Protein AF-0000000067841456 (afdb_homodimer)

Radius of gyration: 21.04 Å; Cα contacts (8 Å, |Δi|>4): 458; chains: 2; bounding box: 45×57×52 Å

pLDDT: mean 93.02, std 6.89, range [46.03, 98.56]

Secondary structure (DSSP, 8-state):
-----HHHHHHHHHHHHHHHHHHHTT-HHHHHHHHHHHHHHHHHTTSEEE-SSTTSTT--EEE-HHHHHHHHHHHHHTTSS-TTPPP-TT-HHHHHHHS-HHHHHHTTGGGGHHHHHHTTTHHHHHSSTTSTTS-SS--THHHHHHHHHHHHHHHHHHHTT---HHHHHHHHHHH-/-----HHHHHHHHHHHHHHHHHHHTT-HHHHHHHHHHHHHHHHHTTSEEE-SSTTSTT--EEE-HHHHHHHHHHHHHTTSS-TTPPP-TT-HHHHHHHS-HHHHHHTTGGGGHHHHHHTTTHHHHHSSTTSTTS-SS--THHHHHHHHHHHHHHHHHHHTT---HHHHHHHHHHH-

Nearest PDB structures (foldseek):
  1ufb-assembly1_A  TM=6.574E-01  e=2.772E-01  Thermus thermophilus
  2hsb-assembly1_A  TM=4.633E-01  e=2.631E-01  Archaeoglobus fulgidus
  1wol-assembly1_A  TM=4.742E-01  e=5.757E-01  Sulfurisphaera tokodaii str. 7
  3c18-assembly2_C  TM=2.929E-01  e=3.768E+00  Exiguobacterium sibiricum 255-15
  1ufb-assembly1_A  TM=6.577E-01  e=2.772E-01  Thermus thermophilus

Sequence (352 aa):
MTHFPGWMLESARYYLKVAELLDAQKLPHVAMINAAIGMEILLKS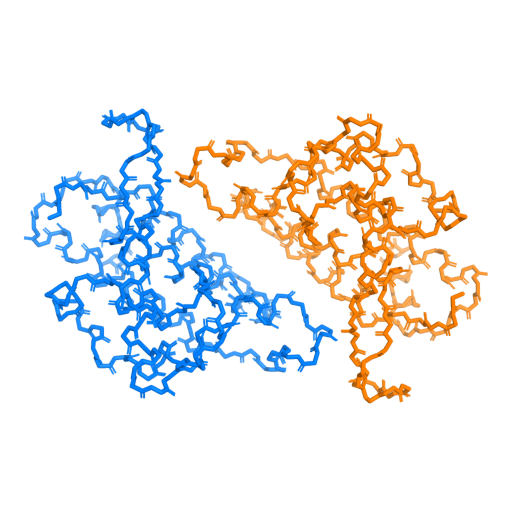FISVPDQHEGTSGETYKLDVEALKTAHQYLQSIGKIPPKQKRDAHDLLTLFHAMPAAIRESLALNSQEHSFERYRDVFTNSRYQYESASWKFADPVLMGLLRWTLANVVGYYKERGSQDPFVLCYIAEVQAMTHFPGWMLESARYYLKVAELLDAQKLPHVAMINAAIGMEILLKSFISVPDQHEGTSGETYKLDVEALKTAHQYLQSIGKIPPKQKRDAHDLLTLFHAMPAAIRESLALNSQEHSFERYRDVFTNSRYQYESASWKFADPVLMGLLRWTLANVVGYYKERGSQDPFVLCYIAEVQA

Structure (mmCIF, N/CA/C/O backbone):
data_AF-0000000067841456-model_v1
#
loop_
_entity.id
_entity.type
_entity.pdbx_description
1 polymer 'Uncharacterized protein'
#
loop_
_atom_site.group_PDB
_atom_site.id
_atom_site.type_symbol
_atom_site.label_atom_id
_atom_site.label_alt_id
_atom_site.label_comp_id
_atom_site.label_asym_id
_atom_site.label_entity_id
_atom_site.label_seq_id
_atom_site.pdbx_PDB_ins_code
_atom_site.Cartn_x
_atom_site.Cartn_y
_atom_site.Cartn_z
_atom_site.occupancy
_atom_site.B_iso_or_equiv
_atom_site.auth_seq_id
_atom_site.auth_comp_id
_atom_site.auth_asym_id
_atom_site.auth_atom_id
_atom_site.pdbx_PDB_model_num
ATOM 1 N N . MET A 1 1 ? -5.273 23.609 15.992 1 46.03 1 MET A N 1
ATOM 2 C CA . MET A 1 1 ? -4.879 22.203 15.977 1 46.03 1 MET A CA 1
ATOM 3 C C . MET A 1 1 ? -4.164 21.828 17.266 1 46.03 1 MET A C 1
ATOM 5 O O . MET A 1 1 ? -3.1 22.375 17.578 1 46.03 1 MET A O 1
ATOM 9 N N . THR A 1 2 ? -4.871 21.391 18.141 1 57.28 2 THR A N 1
ATOM 10 C CA . THR A 1 2 ? -4.379 21.25 19.5 1 57.28 2 THR A CA 1
ATOM 11 C C . THR A 1 2 ? -3.445 20.047 19.625 1 57.28 2 THR A C 1
ATOM 13 O O . THR A 1 2 ? -2.699 19.922 20.594 1 57.28 2 THR A O 1
ATOM 16 N N . HIS A 1 3 ? -3.408 19.234 18.562 1 73.06 3 HIS A N 1
ATOM 17 C CA . HIS A 1 3 ? -2.584 18.062 18.812 1 73.06 3 HIS A CA 1
ATOM 18 C C . HIS A 1 3 ? -1.481 17.922 17.766 1 73.06 3 HIS A C 1
ATOM 20 O O . HIS A 1 3 ? -1.702 18.219 16.594 1 73.06 3 HIS A O 1
ATOM 26 N N . PHE A 1 4 ? -0.27 17.781 18.234 1 80.88 4 PHE A N 1
ATOM 27 C CA . PHE A 1 4 ? 0.865 17.531 17.344 1 80.88 4 PHE A CA 1
ATOM 28 C C . PHE A 1 4 ? 0.948 16.047 16.984 1 80.88 4 PHE A C 1
ATOM 30 O O . PHE A 1 4 ? 1.131 15.203 17.859 1 80.88 4 PHE A O 1
ATOM 37 N N . PRO A 1 5 ? 0.783 15.812 15.656 1 86.94 5 PRO A N 1
ATOM 38 C CA . PRO A 1 5 ? 0.801 14.406 15.25 1 86.94 5 PRO A CA 1
ATOM 39 C C . PRO A 1 5 ? 2.211 13.891 14.969 1 86.94 5 PRO A C 1
ATOM 41 O O . PRO A 1 5 ? 2.496 13.438 13.852 1 86.94 5 PRO A O 1
ATOM 44 N N . GLY A 1 6 ? 3.076 13.914 15.945 1 87.38 6 GLY A N 1
ATOM 45 C CA . GLY A 1 6 ? 4.488 13.602 15.812 1 87.38 6 GLY A CA 1
ATOM 46 C C . GLY A 1 6 ? 4.738 12.25 15.164 1 87.38 6 GLY A C 1
ATOM 47 O O . GLY A 1 6 ? 5.543 12.148 14.234 1 87.38 6 GLY A O 1
ATOM 48 N N . TRP A 1 7 ? 3.947 11.234 15.586 1 89.94 7 TRP A N 1
ATOM 49 C CA . TRP A 1 7 ? 4.148 9.875 15.078 1 89.94 7 TRP A CA 1
ATOM 50 C C . TRP A 1 7 ? 3.799 9.789 13.602 1 89.94 7 TRP A C 1
ATOM 52 O O . TRP A 1 7 ? 4.438 9.047 12.844 1 89.94 7 TRP A O 1
ATOM 62 N N . MET A 1 8 ? 2.838 10.5 13.156 1 94.5 8 MET A N 1
ATOM 63 C CA . MET A 1 8 ? 2.447 10.508 11.75 1 94.5 8 MET A CA 1
ATOM 64 C C . MET A 1 8 ? 3.508 11.195 10.898 1 94.5 8 MET A C 1
ATOM 66 O O . MET A 1 8 ? 3.844 10.711 9.812 1 94.5 8 MET A O 1
ATOM 70 N N . LEU A 1 9 ? 4.109 12.289 11.391 1 94.88 9 LEU A N 1
ATOM 71 C CA . LEU A 1 9 ? 5.168 12.977 10.664 1 94.88 9 LEU A CA 1
ATOM 72 C C . LEU A 1 9 ? 6.402 12.086 10.531 1 94.88 9 LEU A C 1
ATOM 74 O O . LEU A 1 9 ? 7.02 12.023 9.469 1 94.88 9 LEU A O 1
ATOM 78 N N . GLU A 1 10 ? 6.723 11.398 11.562 1 93.19 10 GLU A N 1
ATOM 79 C CA . GLU A 1 10 ? 7.844 10.461 11.539 1 93.19 10 GLU A CA 1
ATOM 80 C C . GLU A 1 10 ? 7.609 9.352 10.523 1 93.19 10 GLU A C 1
ATOM 82 O O . GLU A 1 10 ? 8.531 8.945 9.812 1 93.19 10 GLU A O 1
ATOM 87 N N . SER A 1 11 ? 6.375 8.859 10.523 1 93.69 11 SER A N 1
ATOM 88 C CA . SER A 1 11 ? 6.023 7.812 9.57 1 93.69 11 SER A CA 1
ATOM 89 C C . SER A 1 11 ? 6.168 8.297 8.133 1 93.69 11 SER A C 1
ATOM 91 O O . SER A 1 11 ? 6.676 7.57 7.277 1 93.69 11 SER A O 1
ATOM 93 N N . ALA A 1 12 ? 5.711 9.5 7.883 1 96.81 12 ALA A N 1
ATOM 94 C CA . ALA A 1 12 ? 5.859 10.078 6.551 1 96.81 12 ALA A CA 1
ATOM 95 C C . ALA A 1 12 ? 7.332 10.203 6.168 1 96.81 12 ALA A C 1
ATOM 97 O O . ALA A 1 12 ? 7.711 9.906 5.035 1 96.81 12 ALA A O 1
ATOM 98 N N . ARG A 1 13 ? 8.148 10.625 7.098 1 95.75 13 ARG A N 1
ATOM 99 C CA . ARG A 1 13 ? 9.578 10.75 6.871 1 95.75 13 ARG A CA 1
ATOM 100 C C . ARG A 1 13 ? 10.211 9.398 6.57 1 95.75 13 ARG A C 1
ATOM 102 O O . ARG A 1 13 ? 11.117 9.297 5.742 1 95.75 13 ARG A O 1
ATOM 109 N N . TYR A 1 14 ? 9.711 8.438 7.27 1 93.69 14 TYR A N 1
ATOM 110 C CA . TYR A 1 14 ? 10.203 7.078 7.047 1 93.69 14 TYR A CA 1
ATOM 111 C C . TYR A 1 14 ? 9.93 6.633 5.613 1 93.69 14 TYR A C 1
ATOM 113 O O . TYR A 1 14 ? 10.812 6.074 4.957 1 93.69 14 TYR A O 1
ATOM 121 N N . TYR A 1 15 ? 8.805 6.887 5.137 1 97.06 15 TYR A N 1
ATOM 122 C CA . TYR A 1 15 ? 8.445 6.512 3.771 1 97.06 15 TYR A CA 1
ATOM 123 C C . TYR A 1 15 ? 9.242 7.328 2.758 1 97.06 15 TYR A C 1
ATOM 125 O O . TYR A 1 15 ? 9.586 6.832 1.682 1 97.06 15 TYR A O 1
ATOM 133 N N . LEU A 1 16 ? 9.508 8.578 3.078 1 97.25 16 LEU A N 1
ATOM 134 C CA . LEU A 1 16 ? 10.375 9.367 2.209 1 97.25 16 LEU A CA 1
ATOM 135 C C . LEU A 1 16 ? 11.766 8.758 2.123 1 97.25 16 LEU A C 1
ATOM 137 O O . LEU A 1 16 ? 12.328 8.625 1.031 1 97.25 16 LEU A O 1
ATOM 141 N N . LYS A 1 17 ? 12.297 8.375 3.24 1 95.81 17 LYS A N 1
ATOM 142 C CA . LYS A 1 17 ? 13.609 7.73 3.275 1 95.81 17 LYS A CA 1
ATOM 143 C C . LYS A 1 17 ? 13.625 6.461 2.426 1 95.81 17 LYS A C 1
ATOM 145 O O . LYS A 1 17 ? 14.578 6.219 1.681 1 95.81 17 LYS A O 1
ATOM 150 N N . VAL A 1 18 ? 12.602 5.688 2.564 1 97.06 18 VAL A N 1
ATOM 151 C CA . VAL A 1 18 ? 12.461 4.457 1.797 1 97.06 18 VAL A CA 1
ATOM 152 C C . VAL A 1 18 ? 12.422 4.777 0.304 1 97.06 18 VAL A C 1
ATOM 154 O O . VAL A 1 18 ? 13.133 4.152 -0.489 1 97.06 18 VAL A O 1
ATOM 157 N N . ALA A 1 19 ? 11.609 5.688 -0.054 1 97.25 19 ALA A N 1
ATOM 158 C CA . ALA A 1 19 ? 11.484 6.078 -1.456 1 97.25 19 ALA A CA 1
ATOM 159 C C . ALA A 1 19 ? 12.828 6.516 -2.027 1 97.25 19 ALA A C 1
ATOM 161 O O . ALA A 1 19 ? 13.195 6.121 -3.137 1 97.25 19 ALA A O 1
ATOM 162 N N . GLU A 1 20 ? 13.523 7.305 -1.294 1 96.81 20 GLU A N 1
ATOM 163 C CA . GLU A 1 20 ? 14.828 7.797 -1.737 1 96.81 20 GLU A CA 1
ATOM 164 C C . GLU A 1 20 ? 15.828 6.66 -1.889 1 96.81 20 GLU A C 1
ATOM 166 O O . GLU A 1 20 ? 16.594 6.625 -2.854 1 96.81 20 GLU A O 1
ATOM 171 N N . LEU A 1 21 ? 15.828 5.793 -0.934 1 96.81 21 LEU A N 1
ATOM 172 C CA . LEU A 1 21 ? 16.703 4.629 -0.995 1 96.81 21 LEU A CA 1
ATOM 173 C C . LEU A 1 21 ? 16.406 3.787 -2.23 1 96.81 21 LEU A C 1
ATOM 175 O O . LEU A 1 21 ? 17.328 3.387 -2.951 1 96.81 21 LEU A O 1
ATOM 179 N N . LEU A 1 22 ? 15.18 3.518 -2.479 1 96.69 22 LEU A N 1
ATOM 180 C CA . LEU A 1 22 ? 14.766 2.691 -3.607 1 96.69 22 LEU A CA 1
ATOM 181 C C . LEU A 1 22 ? 15.094 3.377 -4.93 1 96.69 22 LEU A C 1
ATOM 183 O O . LEU A 1 22 ? 15.508 2.721 -5.891 1 96.69 22 LEU A O 1
ATOM 187 N N . ASP A 1 23 ? 14.875 4.672 -4.953 1 95.75 23 ASP A N 1
ATOM 188 C CA . ASP A 1 23 ? 15.242 5.422 -6.148 1 95.75 23 ASP A CA 1
ATOM 189 C C . ASP A 1 23 ? 16.734 5.309 -6.43 1 95.75 23 ASP A C 1
ATOM 191 O O . ASP A 1 23 ? 17.141 5.117 -7.578 1 95.75 23 ASP A O 1
ATOM 195 N N . ALA A 1 24 ? 17.516 5.445 -5.422 1 95.12 24 ALA A N 1
ATOM 196 C CA . ALA A 1 24 ? 18.969 5.336 -5.543 1 95.12 24 ALA A CA 1
ATOM 197 C C . ALA A 1 24 ? 19.375 3.941 -6.016 1 95.12 24 ALA A C 1
ATOM 199 O O . ALA A 1 24 ? 20.422 3.779 -6.664 1 95.12 24 ALA A O 1
ATOM 200 N N . GLN A 1 25 ? 18.609 2.922 -5.73 1 94.69 25 GLN A N 1
ATOM 201 C CA . GLN A 1 25 ? 18.891 1.541 -6.109 1 94.69 25 GLN A CA 1
ATOM 202 C C . GLN A 1 25 ? 18.234 1.192 -7.441 1 94.69 25 GLN A C 1
ATOM 204 O O . GLN A 1 25 ? 18.109 0.016 -7.789 1 94.69 25 GLN A O 1
ATOM 209 N N . LYS A 1 26 ? 17.703 2.191 -8.133 1 93.38 26 LYS A N 1
ATOM 210 C CA . LYS A 1 26 ? 17.125 2.062 -9.469 1 93.38 26 LYS A CA 1
ATOM 211 C C . LYS A 1 26 ? 15.859 1.204 -9.445 1 93.38 26 LYS A C 1
ATOM 213 O O . LYS A 1 26 ? 15.664 0.352 -10.312 1 93.38 26 LYS A O 1
ATOM 218 N N . LEU A 1 27 ? 15.062 1.373 -8.406 1 93.75 27 LEU A N 1
ATOM 219 C CA . LEU A 1 27 ? 13.727 0.801 -8.273 1 93.75 27 LEU A CA 1
ATOM 220 C C . LEU A 1 27 ? 12.672 1.897 -8.188 1 93.75 27 LEU A C 1
ATOM 222 O O . LEU A 1 27 ? 11.938 1.991 -7.199 1 93.75 27 LEU A O 1
ATOM 226 N N . PRO A 1 28 ? 12.516 2.654 -9.273 1 93.25 28 PRO A N 1
ATOM 227 C CA . PRO A 1 28 ? 11.742 3.9 -9.219 1 93.25 28 PRO A CA 1
ATOM 228 C C . PRO A 1 28 ? 10.242 3.664 -9.062 1 93.25 28 PRO A C 1
ATOM 230 O O . PRO A 1 28 ? 9.547 4.488 -8.469 1 93.25 28 PRO A O 1
ATOM 233 N N . HIS A 1 29 ? 9.766 2.596 -9.578 1 93.31 29 HIS A N 1
ATOM 234 C CA . HIS A 1 29 ? 8.328 2.359 -9.508 1 93.31 29 HIS A CA 1
ATOM 235 C C . HIS A 1 29 ? 7.871 2.176 -8.062 1 93.31 29 HIS A C 1
ATOM 237 O O . HIS A 1 29 ? 6.898 2.797 -7.633 1 93.31 29 HIS A O 1
ATOM 243 N N . VAL A 1 30 ? 8.562 1.336 -7.34 1 94.44 30 VAL A N 1
ATOM 244 C CA . VAL A 1 30 ? 8.195 1.093 -5.949 1 94.44 30 VAL A CA 1
ATOM 245 C C . VAL A 1 30 ? 8.555 2.312 -5.102 1 94.44 30 VAL A C 1
ATOM 247 O O . VAL A 1 30 ? 7.867 2.615 -4.121 1 94.44 3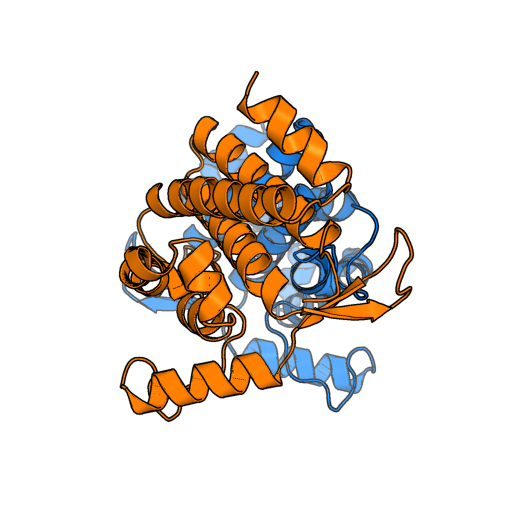0 VAL A O 1
ATOM 250 N N . ALA A 1 31 ? 9.625 3.061 -5.512 1 95.56 31 ALA A N 1
ATOM 251 C CA . ALA A 1 31 ? 9.945 4.32 -4.848 1 95.56 31 ALA A CA 1
ATOM 252 C C . ALA A 1 31 ? 8.766 5.281 -4.883 1 95.56 31 ALA A C 1
ATOM 254 O O . ALA A 1 31 ? 8.414 5.887 -3.863 1 95.56 31 ALA A O 1
ATOM 255 N N . MET A 1 32 ? 8.156 5.34 -6.047 1 96.06 32 MET A N 1
ATOM 256 C CA . MET A 1 32 ? 7.023 6.242 -6.234 1 96.06 32 MET A CA 1
ATOM 257 C C . MET A 1 32 ? 5.84 5.812 -5.371 1 96.06 32 MET A C 1
ATOM 259 O O . MET A 1 32 ? 5.141 6.656 -4.805 1 96.06 32 MET A O 1
ATOM 263 N N . ILE A 1 33 ? 5.609 4.539 -5.242 1 95.88 33 ILE A N 1
ATOM 264 C CA . ILE A 1 33 ? 4.52 4.008 -4.43 1 95.88 33 ILE A CA 1
ATOM 265 C C . ILE A 1 33 ? 4.742 4.379 -2.965 1 95.88 33 ILE A C 1
ATOM 267 O O . ILE A 1 33 ? 3.82 4.84 -2.287 1 95.88 33 ILE A O 1
ATOM 271 N N . ASN A 1 34 ? 5.918 4.184 -2.494 1 96.69 34 ASN A N 1
ATOM 272 C CA . ASN A 1 34 ? 6.23 4.531 -1.113 1 96.69 34 ASN A CA 1
ATOM 273 C C . ASN A 1 34 ? 6.137 6.035 -0.879 1 96.69 34 ASN A C 1
ATOM 275 O O . ASN A 1 34 ? 5.688 6.477 0.18 1 96.69 34 ASN A O 1
ATOM 279 N N . ALA A 1 35 ? 6.578 6.848 -1.876 1 97.62 35 ALA A N 1
ATOM 280 C CA . ALA A 1 35 ? 6.41 8.297 -1.777 1 97.62 35 ALA A CA 1
ATOM 281 C C . ALA A 1 35 ? 4.934 8.672 -1.67 1 97.62 35 ALA A C 1
ATOM 283 O O . ALA A 1 35 ? 4.57 9.57 -0.906 1 97.62 35 ALA A O 1
ATOM 284 N N . ALA A 1 36 ? 4.137 7.969 -2.418 1 97.31 36 ALA A N 1
ATOM 285 C CA . ALA A 1 36 ? 2.699 8.234 -2.391 1 97.31 36 ALA A CA 1
ATOM 286 C C . ALA A 1 36 ? 2.113 7.938 -1.013 1 97.31 36 ALA A C 1
ATOM 288 O O . ALA A 1 36 ? 1.301 8.703 -0.498 1 97.31 36 ALA A O 1
ATOM 289 N N . ILE A 1 37 ? 2.533 6.84 -0.381 1 97.44 37 ILE A N 1
ATOM 290 C CA . ILE A 1 37 ? 2.072 6.5 0.961 1 97.44 37 ILE A CA 1
ATOM 291 C C . ILE A 1 37 ? 2.51 7.582 1.946 1 97.44 37 ILE A C 1
ATOM 293 O O . ILE A 1 37 ? 1.715 8.031 2.773 1 97.44 37 ILE A O 1
ATOM 297 N N . GLY A 1 38 ? 3.754 7.977 1.83 1 97.81 38 GLY A N 1
ATOM 298 C CA . GLY A 1 38 ? 4.254 9.039 2.688 1 97.81 38 GLY A CA 1
ATOM 299 C C . GLY A 1 38 ? 3.453 10.328 2.57 1 97.81 38 GLY A C 1
ATOM 300 O O . GLY A 1 38 ? 3.123 10.953 3.578 1 97.81 38 GLY A O 1
ATOM 301 N N . MET A 1 39 ? 3.146 10.703 1.334 1 98.19 39 MET A N 1
ATOM 302 C CA . MET A 1 39 ? 2.373 11.922 1.1 1 98.19 39 MET A CA 1
ATOM 303 C C . MET A 1 39 ? 0.98 11.805 1.708 1 98.19 39 MET A C 1
ATOM 305 O O . MET A 1 39 ? 0.488 12.75 2.326 1 98.19 39 MET A O 1
ATOM 309 N N . GLU A 1 40 ? 0.376 10.625 1.544 1 97.94 40 GLU A N 1
ATOM 310 C CA . GLU A 1 40 ? -0.928 10.375 2.15 1 97.94 40 GLU A CA 1
ATOM 311 C C . GLU A 1 40 ? -0.883 10.594 3.662 1 97.94 40 GLU A C 1
ATOM 313 O O . GLU A 1 40 ? -1.75 11.266 4.227 1 97.94 40 GLU A O 1
ATOM 318 N N . ILE A 1 41 ? 0.12 10 4.277 1 97.69 41 ILE A N 1
ATOM 319 C CA . ILE A 1 41 ? 0.25 10.078 5.727 1 97.69 41 ILE A CA 1
ATOM 320 C C . ILE A 1 41 ? 0.432 11.531 6.152 1 97.69 41 ILE A C 1
ATOM 322 O O . ILE A 1 41 ? -0.169 11.977 7.133 1 97.69 41 ILE A O 1
ATOM 326 N N . LEU A 1 42 ? 1.253 12.234 5.438 1 97.69 42 LEU A N 1
ATOM 327 C CA . LEU A 1 42 ? 1.53 13.633 5.746 1 97.69 42 LEU A CA 1
ATOM 328 C C . LEU A 1 42 ? 0.254 14.469 5.688 1 97.69 42 LEU A C 1
ATOM 330 O O . LEU A 1 42 ? -0.045 15.219 6.617 1 97.69 42 LEU A O 1
ATOM 334 N N . LEU A 1 43 ? -0.544 14.344 4.637 1 97.94 43 LEU A N 1
ATOM 335 C CA . LEU A 1 43 ? -1.791 15.086 4.508 1 97.94 43 LEU A CA 1
ATOM 336 C C . LEU A 1 43 ? -2.803 14.648 5.559 1 97.94 43 LEU A C 1
ATOM 338 O O . LEU A 1 43 ? -3.486 15.477 6.156 1 97.94 43 LEU A O 1
ATOM 342 N N . LYS A 1 44 ? -2.822 13.344 5.844 1 97.44 44 LYS A N 1
ATOM 343 C CA . LYS A 1 44 ? -3.74 12.797 6.84 1 97.44 44 LYS A CA 1
ATOM 344 C C . LYS A 1 44 ? -3.432 13.344 8.227 1 97.44 44 LYS A C 1
ATOM 346 O O . LYS A 1 44 ? -4.316 13.422 9.086 1 97.44 44 LYS A O 1
ATOM 351 N N . SER A 1 45 ? -2.176 13.703 8.469 1 96.69 45 SER A N 1
ATOM 352 C CA . SER A 1 45 ? -1.776 14.18 9.789 1 96.69 45 SER A CA 1
ATOM 353 C C . SER A 1 45 ? -2.539 15.438 10.18 1 96.69 45 SER A C 1
ATOM 355 O O . SER A 1 45 ? -2.643 15.766 11.359 1 96.69 45 SER A O 1
ATOM 357 N N . PHE A 1 46 ? -3.195 16.125 9.234 1 96.75 46 PHE A N 1
ATOM 358 C CA . PHE A 1 46 ? -3.91 17.359 9.508 1 96.75 46 PHE A CA 1
ATOM 359 C C . PHE A 1 46 ? -5.398 17.094 9.695 1 96.75 46 PHE A C 1
ATOM 361 O O . PHE A 1 46 ? -6.152 18 10.062 1 96.75 46 PHE A O 1
ATOM 368 N N . ILE A 1 47 ? -5.801 15.852 9.398 1 96 47 ILE A N 1
ATOM 369 C CA . ILE A 1 47 ? -7.215 15.523 9.539 1 96 47 ILE A CA 1
ATOM 370 C C . ILE A 1 47 ? -7.371 14.25 10.359 1 96 47 ILE A C 1
ATOM 372 O O . ILE A 1 47 ? -8.227 13.414 10.07 1 96 47 ILE A O 1
ATOM 376 N N . SER A 1 48 ? -6.41 13.984 11.18 1 95.06 48 SER A N 1
ATOM 377 C CA . SER A 1 48 ? -6.488 12.844 12.086 1 95.06 48 SER A CA 1
ATOM 378 C C . SER A 1 48 ? -6.637 13.297 13.531 1 95.06 48 SER A C 1
ATOM 380 O O . SER A 1 48 ? -6.227 14.398 13.891 1 95.06 48 SER A O 1
ATOM 382 N N . VAL A 1 49 ? -7.254 12.484 14.305 1 92.5 49 VAL A N 1
ATOM 383 C CA . VAL A 1 49 ? -7.465 12.766 15.727 1 92.5 49 VAL A CA 1
ATOM 384 C C . VAL A 1 49 ? -6.961 11.594 16.562 1 92.5 49 VAL A C 1
ATOM 386 O O . VAL A 1 49 ? -6.879 10.461 16.078 1 92.5 49 VAL A O 1
ATOM 389 N N . PRO A 1 50 ? -6.633 11.875 17.828 1 91.81 50 PRO A N 1
ATOM 390 C CA . PRO A 1 50 ? -6.211 10.766 18.688 1 91.81 50 PRO A CA 1
ATOM 391 C C . PRO A 1 50 ? -7.273 9.68 18.812 1 91.81 50 PRO A C 1
ATOM 393 O O . PRO A 1 50 ? -8.469 9.984 18.875 1 91.81 50 PRO A O 1
ATOM 396 N N . ASP A 1 51 ? -6.867 8.461 18.781 1 92.12 51 ASP A N 1
ATOM 397 C CA . ASP A 1 51 ? -7.73 7.289 18.891 1 92.12 51 ASP A CA 1
ATOM 398 C C . ASP A 1 51 ? -7.543 6.586 20.234 1 92.12 51 ASP A C 1
ATOM 400 O O . ASP A 1 51 ? -8.438 6.602 21.078 1 92.12 51 ASP A O 1
ATOM 404 N N . GLN A 1 52 ? -6.285 6.109 20.453 1 91.19 52 GLN A N 1
ATOM 405 C CA . GLN A 1 52 ? -5.965 5.41 21.703 1 91.19 52 GLN A CA 1
ATOM 406 C C . GLN A 1 52 ? -4.699 5.973 22.344 1 91.19 52 GLN A C 1
ATOM 408 O O . GLN A 1 52 ? -3.883 6.602 21.656 1 91.19 52 GLN A O 1
ATOM 413 N N . HIS A 1 53 ? -4.578 5.789 23.734 1 89.69 53 HIS A N 1
ATOM 414 C CA . HIS A 1 53 ? -3.408 6.141 24.531 1 89.69 53 HIS A CA 1
ATOM 415 C C . HIS A 1 53 ? -3.064 7.621 24.391 1 89.69 53 HIS A C 1
ATOM 417 O O . HIS A 1 53 ? -1.901 7.973 24.172 1 89.69 53 HIS A O 1
ATOM 423 N N . GLU A 1 54 ? -4.07 8.438 24.344 1 86.06 54 GLU A N 1
ATOM 424 C CA . GLU A 1 54 ? -3.906 9.875 24.141 1 86.06 54 GLU A CA 1
ATOM 425 C C . GLU A 1 54 ? -2.939 10.469 25.156 1 86.06 54 GLU A C 1
ATOM 427 O O . GLU A 1 54 ? -3.012 10.156 26.344 1 86.06 54 GLU A O 1
ATOM 432 N N . GLY A 1 55 ? -1.988 11.211 24.562 1 80.75 55 GLY A N 1
ATOM 433 C CA . GLY A 1 55 ? -1.088 11.938 25.453 1 80.75 55 GLY A CA 1
ATOM 434 C C . GLY A 1 55 ? 0.145 11.133 25.828 1 80.75 55 GLY A C 1
ATOM 435 O O . GLY A 1 55 ? 0.989 11.609 26.594 1 80.75 55 GLY A O 1
ATOM 436 N N . THR A 1 56 ? 0.208 9.898 25.312 1 83.06 56 THR A N 1
ATOM 437 C CA . THR A 1 56 ? 1.367 9.055 25.609 1 83.06 56 THR A CA 1
ATOM 438 C C . THR A 1 56 ? 2.227 8.875 24.359 1 83.06 56 THR A C 1
ATOM 440 O O . THR A 1 56 ? 1.843 9.305 23.266 1 83.06 56 THR A O 1
ATOM 443 N N . SER A 1 57 ? 3.373 8.25 24.531 1 77.62 57 SER A N 1
ATOM 444 C CA . SER A 1 57 ? 4.262 7.973 23.406 1 77.62 57 SER A CA 1
ATOM 445 C C . SER A 1 57 ? 3.645 6.961 22.453 1 77.62 57 SER A C 1
ATOM 447 O O . SER A 1 57 ? 4.047 6.875 21.281 1 77.62 57 SER A O 1
ATOM 449 N N . GLY A 1 58 ? 2.664 6.234 22.969 1 80.56 58 GLY A N 1
ATOM 450 C CA . GLY A 1 58 ? 2.014 5.219 22.156 1 80.56 58 GLY A CA 1
ATOM 451 C C . GLY A 1 58 ? 0.688 5.676 21.578 1 80.56 58 GLY A C 1
ATOM 452 O O . GLY A 1 58 ? -0.151 4.852 21.219 1 80.56 58 GLY A O 1
ATOM 453 N N . GLU A 1 59 ? 0.54 6.969 21.609 1 88.06 59 GLU A N 1
ATOM 454 C CA . GLU A 1 59 ? -0.704 7.523 21.078 1 88.06 59 GLU A CA 1
ATOM 455 C C . GLU A 1 59 ? -0.92 7.109 19.625 1 88.06 59 GLU A C 1
ATOM 457 O O . GLU A 1 59 ? 0.014 7.133 18.828 1 88.06 59 GLU A O 1
ATOM 462 N N . THR A 1 60 ? -2.137 6.672 19.328 1 92.06 60 THR A N 1
ATOM 463 C CA . THR A 1 60 ? -2.508 6.316 17.969 1 92.06 60 THR A CA 1
ATOM 464 C C . THR A 1 60 ? -3.527 7.305 17.406 1 92.06 60 THR A C 1
ATOM 466 O O . THR A 1 60 ? -4.047 8.148 18.141 1 92.06 60 THR A O 1
ATOM 469 N N . TYR A 1 61 ? -3.723 7.203 16.109 1 93.69 61 TYR A N 1
ATOM 470 C CA . TYR A 1 61 ? -4.559 8.195 15.445 1 93.69 61 TYR A CA 1
ATOM 471 C C . TYR A 1 61 ? -5.543 7.523 14.492 1 93.69 61 TYR A C 1
ATOM 473 O O . TYR A 1 61 ? -5.297 6.414 14.016 1 93.69 61 TYR A O 1
ATOM 481 N N . LYS A 1 62 ? -6.684 8.195 14.32 1 94.19 62 LYS A N 1
ATOM 482 C CA . LYS A 1 62 ? -7.664 7.805 13.312 1 94.19 62 LYS A CA 1
ATOM 483 C C . LYS A 1 62 ? -8.07 8.992 12.445 1 94.19 62 LYS A C 1
ATOM 485 O O . LYS A 1 62 ? -8.008 10.141 12.891 1 94.19 62 LYS A O 1
ATOM 490 N N . LEU A 1 63 ? -8.469 8.711 11.266 1 94.56 63 LEU A N 1
ATOM 491 C CA . LEU A 1 63 ? -8.836 9.734 10.297 1 94.56 63 LEU A CA 1
ATOM 492 C C . LEU A 1 63 ? -10.156 10.391 10.664 1 94.56 63 LEU A C 1
ATOM 494 O O . LEU A 1 63 ? -11.102 9.711 11.078 1 94.56 63 LEU A O 1
ATOM 498 N N . ASP A 1 64 ? -10.25 11.656 10.555 1 94.06 64 ASP A N 1
ATOM 499 C CA . ASP A 1 64 ? -11.516 12.375 10.648 1 94.06 64 ASP A CA 1
ATOM 500 C C . ASP A 1 64 ? -12.359 12.156 9.391 1 94.06 64 ASP A C 1
ATOM 502 O O . ASP A 1 64 ? -12.25 12.906 8.422 1 94.06 64 ASP A O 1
ATOM 506 N N . VAL A 1 65 ? -13.258 11.297 9.438 1 94.94 65 VAL A N 1
ATOM 507 C CA . VAL A 1 65 ? -14.047 10.852 8.297 1 94.94 65 VAL A CA 1
ATOM 508 C C . VAL A 1 65 ? -14.922 12 7.797 1 94.94 65 VAL A C 1
ATOM 510 O O . VAL A 1 65 ? -15.172 12.125 6.598 1 94.94 65 VAL A O 1
ATOM 513 N N . GLU A 1 66 ? -15.359 12.844 8.734 1 96.19 66 GLU A N 1
ATOM 514 C CA . GLU A 1 66 ? -16.219 13.961 8.344 1 96.19 66 GLU A CA 1
ATOM 515 C C . GLU A 1 66 ? -15.453 14.953 7.461 1 96.19 66 GLU A C 1
ATOM 517 O O . GLU A 1 66 ? -16.016 15.508 6.516 1 96.19 66 GLU A O 1
ATOM 522 N N . ALA A 1 67 ? -14.227 15.219 7.828 1 96.31 67 ALA A N 1
ATOM 523 C CA . ALA A 1 67 ? -13.406 16.094 6.996 1 96.31 67 ALA A CA 1
ATOM 524 C C . ALA A 1 67 ? -13.25 15.516 5.59 1 96.31 67 ALA A C 1
ATOM 526 O O . ALA A 1 67 ? -13.32 16.25 4.602 1 96.31 67 ALA A O 1
ATOM 527 N N . LEU A 1 68 ? -13.07 14.242 5.48 1 97.19 68 LEU A N 1
ATOM 528 C CA . LEU A 1 68 ? -12.93 13.555 4.199 1 97.19 68 LEU A CA 1
ATOM 529 C C . LEU A 1 68 ? -14.219 13.641 3.395 1 97.19 68 LEU A C 1
ATOM 531 O O . LEU A 1 68 ? -14.188 13.875 2.184 1 97.19 68 LEU A O 1
ATOM 535 N N . LYS A 1 69 ? -15.297 13.445 4.082 1 97.38 69 LYS A N 1
ATOM 536 C CA . LYS A 1 69 ? -16.609 13.5 3.441 1 97.38 69 LYS A CA 1
ATOM 537 C C . LYS A 1 69 ? -16.875 14.875 2.846 1 97.38 69 LYS A C 1
ATOM 539 O O . LYS A 1 69 ? -17.359 14.992 1.717 1 97.38 69 LYS A O 1
ATOM 544 N N . THR A 1 70 ? -16.562 15.844 3.631 1 97.75 70 THR A N 1
ATOM 545 C CA . THR A 1 70 ? -16.781 17.219 3.199 1 97.75 70 THR A CA 1
ATOM 546 C C . THR A 1 70 ? -15.945 17.531 1.958 1 97.75 70 THR A C 1
ATOM 548 O O . THR A 1 70 ? -16.453 18.109 0.995 1 97.75 70 THR A O 1
ATOM 551 N N . ALA A 1 71 ? -14.727 17.125 1.934 1 98.12 71 ALA A N 1
ATOM 552 C CA . ALA A 1 71 ? -13.836 17.344 0.797 1 98.12 71 ALA A CA 1
ATOM 553 C C . ALA A 1 71 ? -14.312 16.578 -0.435 1 98.12 71 ALA A C 1
ATOM 555 O O . ALA A 1 71 ? -14.289 17.109 -1.549 1 98.12 71 ALA A O 1
ATOM 556 N N . HIS A 1 72 ? -14.719 15.359 -0.262 1 98.25 72 HIS A N 1
ATOM 557 C CA . HIS A 1 72 ? -15.211 14.523 -1.347 1 98.25 72 HIS A CA 1
ATOM 558 C C . HIS A 1 72 ? -16.438 15.141 -2.01 1 98.25 72 HIS A C 1
ATOM 560 O O . HIS A 1 72 ? -16.516 15.211 -3.238 1 98.25 72 HIS A O 1
ATOM 566 N N . GLN A 1 73 ? -17.328 15.633 -1.178 1 97.88 73 GLN A N 1
ATOM 567 C CA . GLN A 1 73 ? -18.547 16.281 -1.676 1 97.88 73 GLN A CA 1
ATOM 568 C C . GLN A 1 73 ? -18.203 17.547 -2.451 1 97.88 73 GLN A C 1
ATOM 570 O O . GLN A 1 73 ? -18.797 17.812 -3.502 1 97.88 73 GLN A O 1
ATOM 575 N N . TYR A 1 74 ? -17.344 18.312 -1.935 1 98.12 74 TYR A N 1
ATOM 576 C CA . TYR A 1 74 ? -16.891 19.516 -2.631 1 98.12 74 TYR A CA 1
ATOM 577 C C . TYR A 1 74 ? -16.344 19.188 -4.008 1 98.12 74 TYR A C 1
ATOM 579 O O . TYR A 1 74 ? -16.734 19.781 -5.012 1 98.12 74 TYR A O 1
ATOM 587 N N . LEU A 1 75 ? -15.492 18.156 -4.102 1 98.25 75 LEU A N 1
ATOM 588 C CA . LEU A 1 75 ? -14.844 17.781 -5.352 1 98.25 75 LEU A CA 1
ATOM 589 C C . LEU A 1 75 ? -15.859 17.219 -6.344 1 98.25 75 LEU A C 1
ATOM 591 O O . LEU A 1 75 ? -15.719 17.422 -7.555 1 98.25 75 LEU A O 1
ATOM 595 N N . GLN A 1 76 ? -16.844 16.547 -5.844 1 97.94 76 GLN A N 1
ATOM 596 C CA . GLN A 1 76 ? -17.938 16.109 -6.707 1 97.94 76 GLN A CA 1
ATOM 597 C C . GLN A 1 76 ? -18.688 17.312 -7.281 1 97.94 76 GLN A C 1
ATOM 599 O O . GLN A 1 76 ? -19.031 17.328 -8.469 1 97.94 76 GLN A O 1
ATOM 604 N N . SER A 1 77 ? -18.922 18.281 -6.492 1 97.94 77 SER A N 1
ATOM 605 C CA . SER A 1 77 ? -19.703 19.453 -6.887 1 97.94 77 SER A CA 1
ATOM 606 C C . SER A 1 77 ? -18.984 20.25 -7.98 1 97.94 77 SER A C 1
ATOM 608 O O . SER A 1 77 ? -19.641 20.891 -8.805 1 97.94 77 SER A O 1
ATOM 610 N N . ILE A 1 78 ? -17.672 20.219 -8.023 1 97.44 78 ILE A N 1
ATOM 611 C CA . ILE A 1 78 ? -16.953 21.016 -9.008 1 97.44 78 ILE A CA 1
ATOM 612 C C . ILE A 1 78 ? -16.484 20.125 -10.156 1 97.44 78 ILE A C 1
ATOM 614 O O . ILE A 1 78 ? -15.664 20.531 -10.977 1 97.44 78 ILE A O 1
ATOM 618 N N . GLY A 1 79 ? -16.859 18.828 -10.148 1 96.75 79 GLY A N 1
ATOM 619 C CA . GLY A 1 79 ? -16.688 17.953 -11.289 1 96.75 79 GLY A CA 1
ATOM 620 C C . GLY A 1 79 ? -15.336 17.25 -11.289 1 96.75 79 GLY A C 1
ATOM 621 O O . GLY A 1 79 ? -14.93 16.688 -12.305 1 96.75 79 GLY A O 1
ATOM 622 N N . LYS A 1 80 ? -14.641 17.266 -10.172 1 97.44 80 LYS A N 1
ATOM 623 C CA . LYS A 1 80 ? -13.32 16.641 -10.109 1 97.44 80 LYS A CA 1
ATOM 624 C C . LYS A 1 80 ? -13.43 15.172 -9.703 1 97.44 80 LYS A C 1
ATOM 626 O O . LYS A 1 80 ? -12.492 14.398 -9.898 1 97.44 80 LYS A O 1
ATOM 631 N N . ILE A 1 81 ? -14.602 14.805 -9.117 1 96.81 81 ILE A N 1
ATOM 632 C CA . ILE A 1 81 ? -14.938 13.414 -8.812 1 96.81 81 ILE A CA 1
ATOM 633 C C . ILE A 1 81 ? -16.328 13.094 -9.352 1 96.81 81 ILE A C 1
ATOM 635 O O . ILE A 1 81 ? -17.281 13.844 -9.133 1 96.81 81 ILE A O 1
ATOM 639 N N . PRO A 1 82 ? -16.469 12.039 -10.047 1 95.88 82 PRO A N 1
ATOM 640 C CA . PRO A 1 82 ? -17.797 11.656 -10.523 1 95.88 82 PRO A CA 1
ATOM 641 C C . PRO A 1 82 ? -18.812 11.453 -9.391 1 95.88 82 PRO A C 1
ATOM 643 O O . PRO A 1 82 ? -18.438 10.969 -8.32 1 95.88 82 PRO A O 1
ATOM 646 N N . PRO A 1 83 ? -20.047 11.734 -9.555 1 93.06 83 PRO A N 1
ATOM 647 C CA . PRO A 1 83 ? -21.078 11.688 -8.516 1 93.06 83 PRO A CA 1
ATOM 648 C C . PRO A 1 83 ? -21.25 10.289 -7.922 1 93.06 83 PRO A C 1
ATOM 650 O O . PRO A 1 83 ? -21.516 10.148 -6.727 1 93.06 83 PRO A O 1
ATOM 653 N N . LYS A 1 84 ? -21.031 9.281 -8.617 1 93.12 84 LYS A N 1
ATOM 654 C CA . LYS A 1 84 ? -21.297 7.934 -8.125 1 93.12 84 LYS A CA 1
ATOM 655 C C . LYS A 1 84 ? -20.047 7.293 -7.547 1 93.12 84 LYS A C 1
ATOM 657 O O . LYS A 1 84 ? -20.094 6.199 -6.984 1 93.12 84 LYS A O 1
ATOM 662 N N . GLN A 1 85 ? -19 8.055 -7.656 1 94.12 85 GLN A N 1
ATOM 663 C CA . GLN A 1 85 ? -17.75 7.5 -7.145 1 94.12 85 GLN A CA 1
ATOM 664 C C . GLN A 1 85 ? -17.719 7.531 -5.621 1 94.12 85 GLN A C 1
ATOM 666 O O . GLN A 1 85 ? -18.078 8.539 -5.008 1 94.12 85 GLN A O 1
ATOM 671 N N . LYS A 1 86 ? -17.328 6.457 -5.074 1 92.94 86 LYS A N 1
ATOM 672 C CA . LYS A 1 86 ? -17.234 6.355 -3.619 1 92.94 86 LYS A CA 1
ATOM 673 C C . LYS A 1 86 ? -16.031 7.117 -3.094 1 92.94 86 LYS A C 1
ATOM 675 O O . LYS A 1 86 ? -15.055 7.328 -3.822 1 92.94 86 LYS A O 1
ATOM 680 N N . ARG A 1 87 ? -16.141 7.531 -1.849 1 93.06 87 ARG A N 1
ATOM 681 C CA . ARG A 1 87 ? -15.031 8.203 -1.178 1 93.06 87 ARG A CA 1
ATOM 682 C C . ARG A 1 87 ? -13.789 7.316 -1.139 1 93.06 87 ARG A C 1
ATOM 684 O O . ARG A 1 87 ? -13.891 6.113 -0.878 1 93.06 87 ARG A O 1
ATOM 691 N N . ASP A 1 88 ? -12.719 7.855 -1.332 1 93.75 88 ASP A N 1
ATOM 692 C CA . ASP A 1 88 ? -11.422 7.18 -1.321 1 93.75 88 ASP A CA 1
ATOM 693 C C . ASP A 1 88 ? -10.438 7.891 -0.4 1 93.75 88 ASP A C 1
ATOM 695 O O . ASP A 1 88 ? -9.969 8.992 -0.713 1 93.75 88 ASP A O 1
ATOM 699 N N . ALA A 1 89 ? -10.117 7.262 0.653 1 94.81 89 ALA A N 1
ATOM 700 C CA . ALA A 1 89 ? -9.266 7.859 1.673 1 94.81 89 ALA A CA 1
ATOM 701 C C . ALA A 1 89 ? -7.812 7.922 1.204 1 94.81 89 ALA A C 1
ATOM 703 O O . ALA A 1 89 ? -6.957 8.492 1.886 1 94.81 89 ALA A O 1
ATOM 704 N N . HIS A 1 90 ? -7.562 7.391 0.021 1 96.31 90 HIS A N 1
ATOM 705 C CA . HIS A 1 90 ? -6.207 7.418 -0.521 1 96.31 90 HIS A CA 1
ATOM 706 C C . HIS A 1 90 ? -6.055 8.523 -1.563 1 96.31 90 HIS A C 1
ATOM 708 O O . HIS A 1 90 ? -4.945 8.789 -2.029 1 96.31 90 HIS A O 1
ATOM 714 N N . ASP A 1 91 ? -7.137 9.133 -2.002 1 97.62 91 ASP A N 1
ATOM 715 C CA . ASP A 1 91 ? -7.133 10.172 -3.029 1 97.62 91 ASP A CA 1
ATOM 716 C C . ASP A 1 91 ? -6.426 11.43 -2.531 1 97.62 91 ASP A C 1
ATOM 718 O O . ASP A 1 91 ? -6.973 12.172 -1.714 1 97.62 91 ASP A O 1
ATOM 722 N N . LEU A 1 92 ? -5.289 11.719 -3.127 1 98.06 92 LEU A N 1
ATOM 723 C CA . LEU A 1 92 ? -4.469 12.82 -2.635 1 98.06 92 LEU A CA 1
ATOM 724 C C . LEU A 1 92 ? -5.188 14.156 -2.807 1 98.06 92 LEU A C 1
ATOM 726 O O . LEU A 1 92 ? -5.016 15.07 -1.993 1 98.06 92 LEU A O 1
ATOM 730 N N . LEU A 1 93 ? -5.988 14.266 -3.844 1 98.56 93 LEU A N 1
ATOM 731 C CA . LEU A 1 93 ? -6.715 15.516 -4.043 1 98.56 93 LEU A CA 1
ATOM 732 C C . LEU A 1 93 ? -7.777 15.703 -2.963 1 98.56 93 LEU A C 1
ATOM 734 O O . LEU A 1 93 ? -7.965 16.812 -2.461 1 98.56 93 LEU A O 1
ATOM 738 N N . THR A 1 94 ? -8.461 14.633 -2.617 1 98.56 94 THR A N 1
ATOM 739 C CA . THR A 1 94 ? -9.445 14.695 -1.539 1 98.56 94 THR A CA 1
ATOM 740 C C . THR A 1 94 ? -8.766 15.039 -0.213 1 98.56 94 THR A C 1
ATOM 742 O O . THR A 1 94 ? -9.273 15.867 0.546 1 98.56 94 THR A O 1
ATOM 745 N N . LEU A 1 95 ? -7.648 14.398 0.055 1 98.38 95 LEU A N 1
ATOM 746 C CA . LEU A 1 95 ? -6.914 14.68 1.283 1 98.38 95 LEU A CA 1
ATOM 747 C C . LEU A 1 95 ? -6.457 16.141 1.327 1 98.38 95 LEU A C 1
ATOM 749 O O . LEU A 1 95 ? -6.543 16.781 2.371 1 98.38 95 LEU A O 1
ATOM 753 N N . PHE A 1 96 ? -6.02 16.656 0.194 1 98.5 96 PHE A N 1
ATOM 754 C CA . PHE A 1 96 ? -5.605 18.047 0.051 1 98.5 96 PHE A CA 1
ATOM 755 C C . PHE A 1 96 ? -6.738 18.984 0.436 1 98.5 96 PHE A C 1
ATOM 757 O O . PHE A 1 96 ? -6.539 19.906 1.231 1 98.5 96 PHE A O 1
ATOM 764 N N . HIS A 1 97 ? -7.906 18.703 0.009 1 98.44 97 HIS A N 1
ATOM 765 C CA . HIS A 1 97 ? -9.031 19.594 0.238 1 98.44 97 HIS A CA 1
ATOM 766 C C . HIS A 1 97 ? -9.672 19.344 1.6 1 98.44 97 HIS A C 1
ATOM 768 O O . HIS A 1 97 ? -10.469 20.156 2.078 1 98.44 97 HIS A O 1
ATOM 774 N N . ALA A 1 98 ? -9.352 18.219 2.188 1 98.12 98 ALA A N 1
ATOM 775 C CA . ALA A 1 98 ? -9.836 17.938 3.535 1 98.12 98 ALA A CA 1
ATOM 776 C C . ALA A 1 98 ? -9.062 18.734 4.578 1 98.12 98 ALA A C 1
ATOM 778 O O . ALA A 1 98 ? -9.555 18.969 5.688 1 98.12 98 ALA A O 1
ATOM 779 N N . MET A 1 99 ? -7.832 19.141 4.258 1 97.12 99 MET A N 1
ATOM 780 C CA . MET A 1 99 ? -7.043 19.969 5.152 1 97.12 99 MET A CA 1
ATOM 781 C C . MET A 1 99 ? -7.723 21.312 5.383 1 97.12 99 MET A C 1
ATOM 783 O O . MET A 1 99 ? -8.359 21.859 4.477 1 97.12 99 MET A O 1
ATOM 787 N N . PRO A 1 100 ? -7.594 21.844 6.605 1 95.56 100 PRO A N 1
ATOM 788 C CA . PRO A 1 100 ? -8.047 23.219 6.781 1 95.56 100 PRO A CA 1
ATOM 789 C C . PRO A 1 100 ? -7.383 24.188 5.812 1 95.56 100 PRO A C 1
ATOM 791 O O . PRO A 1 100 ? -6.156 24.172 5.652 1 95.56 100 PRO A O 1
ATOM 794 N N . ALA A 1 101 ? -8.172 25.047 5.215 1 96 101 ALA A N 1
ATOM 795 C CA . ALA A 1 101 ? -7.691 25.938 4.172 1 96 101 ALA A CA 1
ATOM 796 C C . ALA A 1 101 ? -6.566 26.828 4.691 1 96 101 ALA A C 1
ATOM 798 O O . ALA A 1 101 ? -5.605 27.109 3.967 1 96 101 ALA A O 1
ATOM 799 N N . ALA A 1 102 ? -6.668 27.281 5.895 1 95.56 102 ALA A N 1
ATOM 800 C CA . ALA A 1 102 ? -5.668 28.172 6.48 1 95.56 102 ALA A CA 1
ATOM 801 C C . ALA A 1 102 ? -4.312 27.484 6.594 1 95.56 102 ALA A C 1
ATOM 803 O O . ALA A 1 102 ? -3.271 28.109 6.402 1 95.56 102 ALA A O 1
ATOM 804 N N . ILE A 1 103 ? -4.32 26.203 6.867 1 95.44 103 ILE A N 1
ATOM 805 C CA . ILE A 1 103 ? -3.082 25.453 7.004 1 95.44 103 ILE A CA 1
ATOM 806 C C . ILE A 1 103 ? -2.467 25.219 5.625 1 95.44 103 ILE A C 1
ATOM 808 O O . ILE A 1 103 ? -1.258 25.375 5.441 1 95.44 103 ILE A O 1
ATOM 812 N N . ARG A 1 104 ? -3.275 24.875 4.637 1 96.25 104 ARG A N 1
ATOM 813 C CA . ARG A 1 104 ? -2.777 24.688 3.277 1 96.25 104 ARG A CA 1
ATOM 814 C C . ARG A 1 104 ? -2.059 25.938 2.785 1 96.25 104 ARG A C 1
ATOM 816 O O . ARG A 1 104 ? -0.998 25.844 2.166 1 96.25 104 ARG A O 1
ATOM 823 N N . GLU A 1 105 ? -2.668 27.016 3.076 1 96.19 105 GLU A N 1
ATOM 824 C CA . GLU A 1 105 ? -2.086 28.297 2.68 1 96.19 105 GLU A CA 1
ATOM 825 C C . GLU A 1 105 ? -0.753 28.531 3.383 1 96.19 105 GLU A C 1
ATOM 827 O O . GLU A 1 105 ? 0.226 28.922 2.748 1 96.19 105 GLU A O 1
ATOM 832 N N . SER A 1 106 ? -0.728 28.281 4.691 1 95.44 106 SER A N 1
ATOM 833 C CA . SER A 1 106 ? 0.488 28.484 5.473 1 95.44 106 SER A CA 1
ATOM 834 C C . SER A 1 106 ? 1.619 27.594 4.977 1 95.44 106 SER A C 1
ATOM 836 O O . SER A 1 106 ? 2.789 27.969 5.031 1 95.44 106 SER A O 1
ATOM 838 N N . LEU A 1 107 ? 1.24 26.438 4.461 1 96.56 107 LEU A N 1
ATOM 839 C CA . LEU A 1 107 ? 2.221 25.469 3.986 1 96.56 107 LEU A CA 1
ATOM 840 C C . LEU A 1 107 ? 2.555 25.719 2.518 1 96.56 107 LEU A C 1
ATOM 842 O O . LEU A 1 107 ? 3.363 24.984 1.936 1 96.56 107 LEU A O 1
ATOM 846 N N . ALA A 1 108 ? 1.908 26.641 1.848 1 95.88 108 ALA A N 1
ATOM 847 C CA . ALA A 1 108 ? 2.078 26.984 0.438 1 95.88 108 ALA A CA 1
ATOM 848 C C . ALA A 1 108 ? 1.649 25.828 -0.462 1 95.88 108 ALA A C 1
ATOM 850 O O . ALA A 1 108 ? 2.162 25.672 -1.573 1 95.88 108 ALA A O 1
ATOM 851 N N . LEU A 1 109 ? 0.715 25.047 -0.027 1 96.75 109 LEU A N 1
ATOM 852 C CA . LEU A 1 109 ? 0.314 23.859 -0.779 1 96.75 109 LEU A CA 1
ATOM 853 C C . LEU A 1 109 ? -0.646 24.234 -1.904 1 96.75 109 LEU A C 1
ATOM 855 O O . LEU A 1 109 ? -0.793 23.484 -2.873 1 96.75 109 LEU A O 1
ATOM 859 N N . ASN A 1 110 ? -1.277 25.359 -1.8 1 96.75 110 ASN A N 1
ATOM 860 C CA . ASN A 1 110 ? -2.248 25.766 -2.814 1 96.75 110 ASN A CA 1
ATOM 861 C C . ASN A 1 110 ? -1.614 25.828 -4.203 1 96.75 110 ASN A C 1
ATOM 863 O O . ASN A 1 110 ? -2.26 25.5 -5.199 1 96.75 110 ASN A O 1
ATOM 867 N N . SER A 1 111 ? -0.364 26.219 -4.23 1 95.75 111 SER A N 1
ATOM 868 C CA . SER A 1 111 ? 0.341 26.344 -5.504 1 95.75 111 SER A CA 1
ATOM 869 C C . SER A 1 111 ? 0.615 24.969 -6.117 1 95.75 111 SER A C 1
ATOM 871 O O . SER A 1 111 ? 0.977 24.875 -7.293 1 95.75 111 SER A O 1
ATOM 873 N N . GLN A 1 112 ? 0.373 23.891 -5.375 1 96.69 112 GLN A N 1
ATOM 874 C CA . GLN A 1 112 ? 0.698 22.547 -5.832 1 96.69 112 GLN A CA 1
ATOM 875 C C . GLN A 1 112 ? -0.566 21.734 -6.078 1 96.69 112 GLN A C 1
ATOM 877 O O . GLN A 1 112 ? -0.501 20.5 -6.238 1 96.69 112 GLN A O 1
ATOM 882 N N . GLU A 1 113 ? -1.735 22.328 -6.07 1 97.12 113 GLU A N 1
ATOM 883 C CA . GLU A 1 113 ? -2.99 21.594 -6.215 1 97.12 113 GLU A CA 1
ATOM 884 C C . GLU A 1 113 ? -2.965 20.703 -7.453 1 97.12 113 GLU A C 1
ATOM 886 O O . GLU A 1 113 ? -3.455 19.578 -7.418 1 97.12 113 GLU A O 1
ATOM 891 N N . HIS A 1 114 ? -2.371 21.203 -8.562 1 97.12 114 HIS A N 1
ATOM 892 C CA . HIS A 1 114 ? -2.311 20.438 -9.805 1 97.12 114 HIS A CA 1
ATOM 893 C C . HIS A 1 114 ? -1.518 19.141 -9.617 1 97.12 114 HIS A C 1
ATOM 895 O O . HIS A 1 114 ? -1.852 18.125 -10.211 1 97.12 114 HIS A O 1
ATOM 901 N N . SER A 1 115 ? -0.481 19.188 -8.859 1 96.75 115 SER A N 1
ATOM 902 C CA . SER A 1 115 ? 0.314 17.984 -8.586 1 96.75 115 SER A CA 1
ATOM 903 C C . SER A 1 115 ? -0.486 16.969 -7.789 1 96.75 115 SER A C 1
ATOM 905 O O . SER A 1 115 ? -0.424 15.766 -8.07 1 96.75 115 SER A O 1
ATOM 907 N N . PHE A 1 116 ? -1.256 17.391 -6.801 1 97.56 116 PHE A N 1
ATOM 908 C CA . PHE A 1 116 ? -2.078 16.5 -6.004 1 97.56 116 PHE A CA 1
ATOM 909 C C . PHE A 1 116 ? -3.168 15.859 -6.859 1 97.56 116 PHE A C 1
ATOM 911 O O . PHE A 1 116 ? -3.553 14.711 -6.633 1 97.56 116 PHE A O 1
ATOM 918 N N . GLU A 1 117 ? -3.605 16.641 -7.816 1 97.38 117 GLU A N 1
ATOM 919 C CA . GLU A 1 117 ? -4.582 16.094 -8.75 1 97.38 117 GLU A CA 1
ATOM 920 C C . GLU A 1 117 ? -3.941 15.07 -9.688 1 97.38 117 GLU A C 1
ATOM 922 O O . GLU A 1 117 ? -4.512 14.008 -9.938 1 97.38 117 GLU A O 1
ATOM 927 N N . ARG A 1 118 ? -2.783 15.391 -10.195 1 95.75 118 ARG A N 1
ATOM 928 C CA . ARG A 1 118 ? -2.082 14.523 -11.133 1 95.75 118 ARG A CA 1
ATOM 929 C C . ARG A 1 118 ? -1.746 13.18 -10.492 1 95.75 118 ARG A C 1
ATOM 931 O O . ARG A 1 118 ? -1.896 12.125 -11.125 1 95.75 118 ARG A O 1
ATOM 938 N N . TYR A 1 119 ? -1.347 13.172 -9.242 1 95.38 119 TYR A N 1
ATOM 939 C CA . TYR A 1 119 ? -0.815 11.977 -8.594 1 95.38 119 TYR A CA 1
ATOM 940 C C . TYR A 1 119 ? -1.818 11.398 -7.605 1 95.38 119 TYR A C 1
ATOM 942 O O . TYR A 1 119 ? -1.451 10.617 -6.727 1 95.38 119 TYR A O 1
ATOM 950 N N . ARG A 1 120 ? -3.066 11.766 -7.715 1 95.62 120 ARG A N 1
ATOM 951 C CA . ARG A 1 120 ? -4.074 11.562 -6.676 1 95.62 120 ARG A CA 1
ATOM 952 C C . ARG A 1 120 ? -4.293 10.078 -6.41 1 95.62 120 ARG A C 1
ATOM 954 O O . ARG A 1 120 ? -4.641 9.688 -5.293 1 95.62 120 ARG A O 1
ATOM 961 N N . ASP A 1 121 ? -3.979 9.156 -7.406 1 94.31 121 ASP A N 1
ATOM 962 C CA . ASP A 1 121 ? -4.312 7.746 -7.227 1 94.31 121 ASP A CA 1
ATOM 963 C C . ASP A 1 121 ? -3.086 6.863 -7.449 1 94.31 121 ASP A C 1
ATOM 965 O O . ASP A 1 121 ? -3.217 5.672 -7.75 1 94.31 121 ASP A O 1
ATOM 969 N N . VAL A 1 122 ? -1.894 7.418 -7.324 1 93.81 122 VAL A N 1
ATOM 970 C CA . VAL A 1 122 ? -0.662 6.684 -7.594 1 93.81 122 VAL A CA 1
ATOM 971 C C . VAL A 1 122 ? -0.584 5.457 -6.688 1 93.81 122 VAL A C 1
ATOM 973 O O . VAL A 1 122 ? -0.3 4.352 -7.152 1 93.81 122 VAL A O 1
ATOM 976 N N . PHE A 1 123 ? -0.833 5.652 -5.43 1 94.06 123 PHE A N 1
ATOM 977 C CA . PHE A 1 123 ? -0.71 4.535 -4.496 1 94.06 123 PHE A CA 1
ATOM 978 C C . PHE A 1 123 ? -1.623 3.387 -4.906 1 94.06 123 PHE A C 1
ATOM 980 O O . PHE A 1 123 ? -1.175 2.244 -5.027 1 94.06 123 PHE A O 1
ATOM 987 N N . THR A 1 124 ? -2.852 3.631 -5.191 1 92.62 124 THR A N 1
ATOM 988 C CA . THR A 1 124 ? -3.832 2.578 -5.426 1 92.62 124 THR A CA 1
ATOM 989 C C . THR A 1 124 ? -3.705 2.021 -6.84 1 92.62 124 THR A C 1
ATOM 991 O O . THR A 1 124 ? -3.941 0.834 -7.07 1 92.62 124 THR A O 1
ATOM 994 N N . ASN A 1 125 ? -3.211 2.818 -7.754 1 90.38 125 ASN A N 1
ATOM 995 C CA . ASN A 1 125 ? -3.205 2.389 -9.148 1 90.38 125 ASN A CA 1
ATOM 996 C C . ASN A 1 125 ? -1.849 1.819 -9.555 1 90.38 125 ASN A C 1
ATOM 998 O O . ASN A 1 125 ? -1.751 1.066 -10.523 1 90.38 125 ASN A O 1
ATOM 1002 N N . SER A 1 126 ? -0.857 2.145 -8.82 1 90.81 126 SER A N 1
ATOM 1003 C CA . SER A 1 126 ? 0.465 1.792 -9.328 1 90.81 126 SER A CA 1
ATOM 1004 C C . SER A 1 126 ? 1.089 0.669 -8.508 1 90.81 126 SER A C 1
ATOM 1006 O O . SER A 1 126 ? 2.066 0.052 -8.938 1 90.81 126 SER A O 1
ATOM 1008 N N . ARG A 1 127 ? 0.561 0.355 -7.359 1 90.06 127 ARG A N 1
ATOM 1009 C CA . ARG A 1 127 ? 1.137 -0.708 -6.543 1 90.06 127 ARG A CA 1
ATOM 1010 C C . ARG A 1 127 ? 1.049 -2.055 -7.254 1 90.06 127 ARG A C 1
ATOM 1012 O O . ARG A 1 127 ? 1.827 -2.967 -6.969 1 90.06 127 ARG A O 1
ATOM 1019 N N . TYR A 1 128 ? 0.079 -2.16 -8.188 1 91.75 128 TYR A N 1
ATOM 1020 C CA . TYR A 1 128 ? -0.058 -3.344 -9.023 1 91.75 128 TYR A CA 1
ATOM 1021 C C . TYR A 1 128 ? 0.259 -3.02 -10.484 1 91.75 128 TYR A C 1
ATOM 1023 O O . TYR A 1 128 ? -0.639 -2.693 -11.258 1 91.75 128 TYR A O 1
ATOM 1031 N N . GLN A 1 129 ? 1.416 -3.268 -10.828 1 89.81 129 GLN A N 1
ATOM 1032 C CA . GLN A 1 129 ? 1.943 -2.797 -12.102 1 89.81 129 GLN A CA 1
ATOM 1033 C C . GLN A 1 129 ? 1.306 -3.543 -13.273 1 89.81 129 GLN A C 1
ATOM 1035 O O . GLN A 1 129 ? 1.24 -3.021 -14.383 1 89.81 129 GLN A O 1
ATOM 1040 N N . TYR A 1 130 ? 0.773 -4.68 -13.023 1 90.25 130 TYR A N 1
ATOM 1041 C CA . TYR A 1 130 ? 0.243 -5.531 -14.086 1 90.25 130 TYR A CA 1
ATOM 1042 C C . TYR A 1 130 ? -1.188 -5.137 -14.43 1 90.25 130 TYR A C 1
ATOM 1044 O O . TYR A 1 130 ? -1.773 -5.676 -15.375 1 90.25 130 TYR A O 1
ATOM 1052 N N . GLU A 1 131 ? -1.752 -4.199 -13.727 1 92.12 131 GLU A N 1
ATOM 1053 C CA . GLU A 1 131 ? -3.125 -3.775 -13.984 1 92.12 131 GLU A CA 1
ATOM 1054 C C . GLU A 1 131 ? -3.176 -2.695 -15.062 1 92.12 131 GLU A C 1
ATOM 1056 O O . GLU A 1 131 ? -2.234 -1.911 -15.203 1 92.12 131 GLU A O 1
ATOM 1061 N N . SER A 1 132 ? -4.234 -2.596 -15.727 1 89.75 132 SER A N 1
ATOM 1062 C CA . SER A 1 132 ? -4.371 -1.665 -16.844 1 89.75 132 SER A CA 1
ATOM 1063 C C . SER A 1 132 ? -4.355 -0.218 -16.359 1 89.75 132 SER A C 1
ATOM 1065 O O . SER A 1 132 ? -3.889 0.673 -17.062 1 89.75 132 SER A O 1
ATOM 1067 N N . ALA A 1 133 ? -4.809 0.014 -15.117 1 86.31 133 ALA A N 1
ATOM 1068 C CA . ALA A 1 133 ? -4.918 1.372 -14.594 1 86.31 133 ALA A CA 1
ATOM 1069 C C . ALA A 1 133 ? -3.586 1.853 -14.023 1 86.31 133 ALA A C 1
ATOM 1071 O O . ALA A 1 133 ? -3.439 3.025 -13.68 1 86.31 133 ALA A O 1
ATO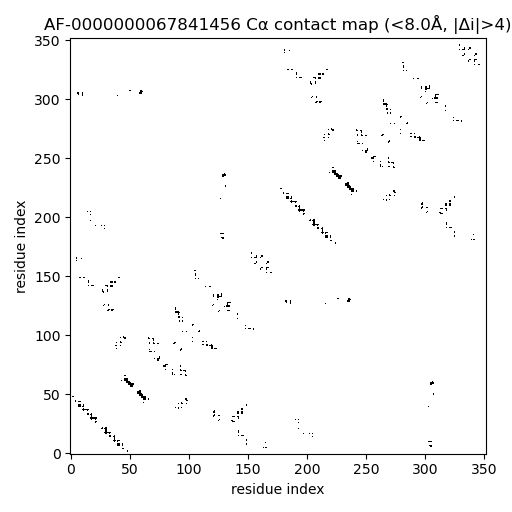M 1072 N N . SER A 1 134 ? -2.598 0.923 -13.992 1 89 134 SER A N 1
ATOM 1073 C CA . SER A 1 134 ? -1.313 1.278 -13.398 1 89 134 SER A CA 1
ATOM 1074 C C . SER A 1 134 ? -0.576 2.309 -14.242 1 89 134 SER A C 1
ATOM 1076 O O . SER A 1 134 ? -0.653 2.277 -15.477 1 89 134 SER A O 1
ATOM 1078 N N . TRP A 1 135 ? 0.095 3.139 -13.516 1 84.69 135 TRP A N 1
ATOM 1079 C CA . TRP A 1 135 ? 0.998 4.047 -14.219 1 84.69 135 TRP A CA 1
ATOM 1080 C C . TRP A 1 135 ? 2.127 3.279 -14.898 1 84.69 135 TRP A C 1
ATOM 1082 O O . TRP A 1 135 ? 2.707 2.365 -14.305 1 84.69 135 TRP A O 1
ATOM 1092 N N . LYS A 1 136 ? 2.398 3.541 -16 1 78.88 136 LYS A N 1
ATOM 1093 C CA . LYS A 1 136 ? 3.4 2.805 -16.766 1 78.88 136 LYS A CA 1
ATOM 1094 C C . LYS A 1 136 ? 4.801 3.355 -16.516 1 78.88 136 LYS A C 1
ATOM 1096 O O . LYS A 1 136 ? 5.797 2.666 -16.75 1 78.88 136 LYS A O 1
ATOM 1101 N N . PHE A 1 137 ? 4.785 4.613 -15.992 1 80.94 137 PHE A N 1
ATOM 1102 C CA . PHE A 1 137 ? 6.09 5.219 -15.758 1 80.94 137 PHE A CA 1
ATOM 1103 C C . PHE A 1 137 ? 6.184 5.773 -14.344 1 80.94 137 PHE A C 1
ATOM 1105 O O . PHE A 1 137 ? 5.176 6.164 -13.75 1 80.94 137 PHE A O 1
ATOM 1112 N N . ALA A 1 138 ? 7.395 5.566 -13.844 1 87.31 138 ALA A N 1
ATOM 1113 C CA . ALA A 1 138 ? 7.68 6.191 -12.555 1 87.31 138 ALA A CA 1
ATOM 1114 C C . ALA A 1 138 ? 8 7.676 -12.719 1 87.31 138 ALA A C 1
ATOM 1116 O O . ALA A 1 138 ? 8.664 8.07 -13.68 1 87.31 138 ALA A O 1
ATOM 1117 N N . ASP A 1 139 ? 7.457 8.531 -11.922 1 88.75 139 ASP A N 1
ATOM 1118 C CA . ASP A 1 139 ? 7.66 9.977 -11.906 1 88.75 139 ASP A CA 1
ATOM 1119 C C . ASP A 1 139 ? 8.289 10.422 -10.586 1 88.75 139 ASP A C 1
ATOM 1121 O O . ASP A 1 139 ? 7.695 10.266 -9.523 1 88.75 139 ASP A O 1
ATOM 1125 N N . PRO A 1 140 ? 9.469 10.984 -10.688 1 89.25 140 PRO A N 1
ATOM 1126 C CA . PRO A 1 140 ? 10.156 11.383 -9.453 1 89.25 140 PRO A CA 1
ATOM 1127 C C . PRO A 1 140 ? 9.531 12.617 -8.805 1 89.25 140 PRO A C 1
ATOM 1129 O O . PRO A 1 140 ? 9.875 12.969 -7.672 1 89.25 140 PRO A O 1
ATOM 1132 N N . VAL A 1 141 ? 8.641 13.258 -9.43 1 93.06 141 VAL A N 1
ATOM 1133 C CA . VAL A 1 141 ? 8.086 14.531 -8.977 1 93.06 141 VAL A CA 1
ATOM 1134 C C . VAL A 1 141 ? 7.363 14.328 -7.648 1 93.06 141 VAL A C 1
ATOM 1136 O O . VAL A 1 141 ? 7.449 15.18 -6.758 1 93.06 141 VAL A O 1
ATOM 1139 N N . LEU A 1 142 ? 6.707 13.219 -7.508 1 95.44 142 LEU A N 1
ATOM 1140 C CA . LEU A 1 142 ? 5.945 12.969 -6.289 1 95.44 142 LEU A CA 1
ATOM 1141 C C . LEU A 1 142 ? 6.871 12.859 -5.082 1 95.44 142 LEU A C 1
ATOM 1143 O O . LEU A 1 142 ? 6.551 13.359 -4.004 1 95.44 142 LEU A O 1
ATOM 1147 N N . MET A 1 143 ? 7.953 12.203 -5.258 1 97.06 143 MET A N 1
ATOM 1148 C CA . MET A 1 143 ? 8.93 12.102 -4.18 1 97.06 143 MET A CA 1
ATOM 1149 C C . MET A 1 143 ? 9.469 13.477 -3.799 1 97.06 143 MET A C 1
ATOM 1151 O O . MET A 1 143 ? 9.625 13.781 -2.615 1 97.06 143 MET A O 1
ATOM 1155 N N . GLY A 1 144 ? 9.766 14.305 -4.824 1 97 144 GLY A N 1
ATOM 1156 C CA . GLY A 1 144 ? 10.18 15.672 -4.57 1 97 144 GLY A CA 1
ATOM 1157 C C . GLY A 1 144 ? 9.133 16.5 -3.854 1 97 144 GLY A C 1
ATOM 1158 O O . GLY A 1 144 ? 9.445 17.25 -2.938 1 97 144 GLY A O 1
ATOM 1159 N N . LEU A 1 145 ? 7.934 16.328 -4.281 1 97.56 145 LEU A N 1
ATOM 1160 C CA . LEU A 1 145 ? 6.82 17.016 -3.648 1 97.56 145 LEU A CA 1
ATOM 1161 C C . LEU A 1 145 ? 6.684 16.609 -2.186 1 97.56 145 LEU A C 1
ATOM 1163 O O . LEU A 1 145 ? 6.414 17.453 -1.326 1 97.56 145 LEU A O 1
ATOM 1167 N N . LEU A 1 146 ? 6.848 15.312 -1.905 1 98.19 146 LEU A N 1
ATOM 1168 C CA . LEU A 1 146 ? 6.797 14.828 -0.53 1 98.19 146 LEU A CA 1
ATOM 1169 C C . LEU A 1 146 ? 7.898 15.461 0.312 1 98.19 146 LEU A C 1
ATOM 1171 O O . LEU A 1 146 ? 7.648 15.906 1.433 1 98.19 146 LEU A O 1
ATOM 1175 N N . ARG A 1 147 ? 9.094 15.477 -0.209 1 97.25 147 ARG A N 1
ATOM 1176 C CA . ARG A 1 147 ? 10.227 16.078 0.486 1 97.25 147 ARG A CA 1
ATOM 1177 C C . ARG A 1 147 ? 9.953 17.547 0.803 1 97.25 147 ARG A C 1
ATOM 1179 O O . ARG A 1 147 ? 10.164 18 1.934 1 97.25 147 ARG A O 1
ATOM 1186 N N . TRP A 1 148 ? 9.5 18.219 -0.188 1 97.31 148 TRP A N 1
ATOM 1187 C CA . TRP A 1 148 ? 9.195 19.641 -0.059 1 97.31 148 TRP A CA 1
ATOM 1188 C C . TRP A 1 148 ? 8.086 19.875 0.96 1 97.31 148 TRP A C 1
ATOM 1190 O O . TRP A 1 148 ? 8.203 20.75 1.828 1 97.31 148 TRP A O 1
ATOM 1200 N N . THR A 1 149 ? 7.012 19.156 0.892 1 97.94 149 THR A N 1
ATOM 1201 C CA . THR A 1 149 ? 5.867 19.312 1.783 1 97.94 149 THR A CA 1
ATOM 1202 C C . THR A 1 149 ? 6.254 18.984 3.223 1 97.94 149 THR A C 1
ATOM 1204 O O . THR A 1 149 ? 5.852 19.672 4.156 1 97.94 149 THR A O 1
ATOM 1207 N N . LEU A 1 150 ? 7.035 17.891 3.406 1 97.81 150 LEU A N 1
ATOM 1208 C CA . LEU A 1 150 ? 7.477 17.516 4.742 1 97.81 150 LEU A CA 1
ATOM 1209 C C . LEU A 1 150 ? 8.305 18.625 5.383 1 97.81 150 LEU A C 1
ATOM 1211 O O . LEU A 1 150 ? 8.117 18.938 6.559 1 97.81 150 LEU A O 1
ATOM 1215 N N . ALA A 1 151 ? 9.156 19.188 4.625 1 96.62 151 ALA A N 1
ATOM 1216 C CA . ALA A 1 151 ? 9.969 20.297 5.121 1 96.62 151 ALA A CA 1
ATOM 1217 C C . ALA A 1 151 ? 9.094 21.469 5.555 1 96.62 151 ALA A C 1
ATOM 1219 O O . ALA A 1 151 ? 9.328 22.062 6.605 1 96.62 151 ALA A O 1
ATOM 1220 N N . ASN A 1 152 ? 8.109 21.781 4.77 1 96.62 152 ASN A N 1
ATOM 1221 C CA . ASN A 1 152 ? 7.211 22.891 5.098 1 96.62 152 ASN A CA 1
ATOM 1222 C C . ASN A 1 152 ? 6.395 22.578 6.352 1 96.62 152 ASN A C 1
ATOM 1224 O O . ASN A 1 152 ? 6.137 23.469 7.16 1 96.62 152 ASN A O 1
ATOM 1228 N N . VAL A 1 153 ? 5.98 21.375 6.473 1 97 153 VAL A N 1
ATOM 1229 C CA . VAL A 1 153 ? 5.188 20.969 7.629 1 97 153 VAL A CA 1
ATOM 1230 C C . VAL A 1 153 ? 6.035 21.078 8.898 1 97 153 VAL A C 1
ATOM 1232 O O . VAL A 1 153 ? 5.566 21.578 9.922 1 97 153 VAL A O 1
ATOM 1235 N N . VAL A 1 154 ? 7.234 20.594 8.812 1 95.75 154 VAL A N 1
ATOM 1236 C CA . VAL A 1 154 ? 8.133 20.688 9.953 1 95.75 154 VAL A CA 1
ATOM 1237 C C . VAL A 1 154 ? 8.375 22.156 10.305 1 95.75 154 VAL A C 1
ATOM 1239 O O . VAL A 1 154 ? 8.336 22.531 11.477 1 95.75 154 VAL A O 1
ATOM 1242 N N . GLY A 1 155 ? 8.617 22.969 9.328 1 94.06 155 GLY A N 1
ATOM 1243 C CA . GLY A 1 155 ? 8.75 24.406 9.539 1 94.06 155 GLY A CA 1
ATOM 1244 C C . GLY A 1 155 ? 7.535 25.031 10.195 1 94.06 155 GLY A C 1
ATOM 1245 O O . GLY A 1 155 ? 7.668 25.891 11.07 1 94.06 155 GLY A O 1
ATOM 1246 N N . TYR A 1 156 ? 6.398 24.625 9.742 1 94.88 156 TYR A N 1
ATOM 1247 C CA . TYR A 1 156 ? 5.129 25.109 10.281 1 94.88 156 TYR A CA 1
ATOM 1248 C C . TYR A 1 156 ? 5.047 24.859 11.781 1 94.88 156 TYR A C 1
ATOM 1250 O O . TYR A 1 156 ? 4.688 25.75 12.555 1 94.88 156 TYR A O 1
ATOM 1258 N N . TYR A 1 157 ? 5.379 23.703 12.242 1 94.25 157 TYR A N 1
ATOM 1259 C CA . TYR A 1 157 ? 5.293 23.359 13.656 1 94.25 157 TYR A CA 1
ATOM 1260 C C . TYR A 1 157 ? 6.414 24.016 14.445 1 94.25 157 TYR A C 1
ATOM 1262 O O . TYR A 1 157 ? 6.223 24.406 15.602 1 94.25 157 TYR A O 1
ATOM 1270 N N . LYS A 1 158 ? 7.523 24.125 13.805 1 93.25 158 LYS A N 1
ATOM 1271 C CA . LYS A 1 158 ? 8.625 24.828 14.461 1 93.25 158 LYS A CA 1
ATOM 1272 C C . LYS A 1 158 ? 8.258 26.281 14.742 1 93.25 158 LYS A C 1
ATOM 1274 O O . LYS A 1 158 ? 8.484 26.781 15.844 1 93.25 158 LYS A O 1
ATOM 1279 N N . GLU A 1 159 ? 7.75 26.938 13.805 1 92.94 159 GLU A N 1
ATOM 1280 C CA . GLU A 1 159 ? 7.363 28.344 13.93 1 92.94 159 GLU A CA 1
ATOM 1281 C C . GLU A 1 159 ? 6.309 28.531 15.016 1 92.94 159 GLU A C 1
ATOM 1283 O O . GLU A 1 159 ? 6.227 29.594 15.633 1 92.94 159 GLU A O 1
ATOM 1288 N N . ARG A 1 160 ? 5.656 27.531 15.258 1 92.25 160 ARG A N 1
ATOM 1289 C CA . ARG A 1 160 ? 4.586 27.594 16.25 1 92.25 160 ARG A CA 1
ATOM 1290 C C . ARG A 1 160 ? 5.066 27.109 17.609 1 92.25 160 ARG A C 1
ATOM 1292 O O . ARG A 1 160 ? 4.266 26.922 18.531 1 92.25 160 ARG A O 1
ATOM 1299 N N . GLY A 1 161 ? 6.41 26.797 17.703 1 90.38 161 GLY A N 1
ATOM 1300 C CA . GLY A 1 161 ? 7.039 26.562 18.984 1 90.38 161 GLY A CA 1
ATOM 1301 C C . GLY A 1 161 ? 7.07 25.109 19.391 1 90.38 161 GLY A C 1
ATOM 1302 O O . GLY A 1 161 ? 7.242 24.766 20.562 1 90.38 161 GLY A O 1
ATOM 1303 N N . SER A 1 162 ? 6.863 24.234 18.422 1 90.56 162 SER A N 1
ATOM 1304 C CA . SER A 1 162 ? 6.891 22.812 18.75 1 90.56 162 SER A CA 1
ATOM 1305 C C . SER A 1 162 ? 8.234 22.422 19.359 1 90.56 162 SER A C 1
ATOM 1307 O O . SER A 1 162 ? 9.289 22.828 18.875 1 90.56 162 SER A O 1
ATOM 1309 N N . GLN A 1 163 ? 8.156 21.562 20.453 1 88.75 163 GLN A N 1
ATOM 1310 C CA . GLN A 1 163 ? 9.359 21.031 21.094 1 88.75 163 GLN A CA 1
ATOM 1311 C C . GLN A 1 163 ? 9.477 19.531 20.859 1 88.75 163 GLN A C 1
ATOM 1313 O O . GLN A 1 163 ? 10.25 18.844 21.547 1 88.75 163 GLN A O 1
ATOM 1318 N N . ASP A 1 164 ? 8.734 19.094 19.875 1 88.44 164 ASP A N 1
ATOM 1319 C CA . ASP A 1 164 ? 8.789 17.656 19.578 1 88.44 164 ASP A CA 1
ATOM 1320 C C . ASP A 1 164 ? 10.172 17.25 19.078 1 88.44 164 ASP A C 1
ATOM 1322 O O . ASP A 1 164 ? 10.742 17.922 18.219 1 88.44 164 ASP A O 1
ATOM 1326 N N . PRO A 1 165 ? 10.648 16.125 19.594 1 88.19 165 PRO A N 1
ATOM 1327 C CA . PRO A 1 165 ? 11.992 15.695 19.219 1 88.19 165 PRO A CA 1
ATOM 1328 C C . PRO A 1 165 ? 12.141 15.469 17.719 1 88.19 165 PRO A C 1
ATOM 1330 O O . PRO A 1 165 ? 13.203 15.727 17.141 1 88.19 165 PRO A O 1
ATOM 1333 N N . PHE A 1 166 ? 11.156 15.016 17.125 1 89.12 166 PHE A N 1
ATOM 1334 C CA . PHE A 1 166 ? 11.234 14.781 15.695 1 89.12 166 PHE A CA 1
ATOM 1335 C C . PHE A 1 166 ? 11.445 16.094 14.938 1 89.12 166 PHE A C 1
ATOM 1337 O O . PHE A 1 166 ? 12.289 16.172 14.039 1 89.12 166 PHE A O 1
ATOM 1344 N N . VAL A 1 167 ? 10.672 17.047 15.227 1 91.56 167 VAL A N 1
ATOM 1345 C CA . VAL A 1 167 ? 10.758 18.344 14.57 1 91.56 167 VAL A CA 1
ATOM 1346 C C . VAL A 1 167 ? 12.156 18.922 14.766 1 91.56 167 VAL A C 1
ATOM 1348 O O . VAL A 1 167 ? 12.797 19.359 13.805 1 91.56 167 VAL A O 1
ATOM 1351 N N . LEU A 1 168 ? 12.625 18.844 15.969 1 90.56 168 LEU A N 1
ATOM 1352 C CA . LEU A 1 168 ? 13.922 19.422 16.297 1 90.56 168 LEU A CA 1
ATOM 1353 C C . LEU A 1 168 ? 15.047 18.672 15.586 1 90.56 168 LEU A C 1
ATOM 1355 O O . LEU A 1 168 ? 15.961 19.297 15.047 1 90.56 168 LEU A O 1
ATOM 1359 N N . CYS A 1 169 ? 14.977 17.406 15.5 1 90.69 169 CYS A N 1
ATOM 1360 C CA . CYS A 1 169 ? 16 16.594 14.867 1 90.69 169 CYS A CA 1
ATOM 1361 C C . CYS A 1 169 ? 15.984 16.75 13.352 1 90.69 169 CYS A C 1
ATOM 1363 O O . CYS A 1 169 ? 17.031 16.797 12.719 1 90.69 169 CYS A O 1
ATOM 1365 N N . TYR A 1 170 ? 14.812 16.812 12.852 1 91.25 170 TYR A N 1
ATOM 1366 C CA . TYR A 1 170 ? 14.68 16.984 11.406 1 91.25 170 TYR A CA 1
ATOM 1367 C C . TYR A 1 170 ? 15.359 18.266 10.945 1 91.25 170 TYR A C 1
ATOM 1369 O O . TYR A 1 170 ? 16.062 18.266 9.938 1 91.25 170 TYR A O 1
ATOM 1377 N N . ILE A 1 171 ? 15.141 19.297 11.641 1 88.19 171 ILE A N 1
ATOM 1378 C CA . ILE A 1 171 ? 15.711 20.594 11.297 1 88.19 171 ILE A CA 1
ATOM 1379 C C . ILE A 1 171 ? 17.234 20.531 11.391 1 88.19 171 ILE A C 1
ATOM 1381 O O . ILE A 1 171 ? 17.938 21.031 10.516 1 88.19 171 ILE A O 1
ATOM 1385 N N . ALA A 1 172 ? 17.672 19.859 12.352 1 86.44 172 ALA A N 1
ATOM 1386 C CA . ALA A 1 172 ? 19.109 19.719 12.531 1 86.44 172 ALA A CA 1
ATOM 1387 C C . ALA A 1 172 ? 19.734 18.922 11.383 1 86.44 172 ALA A C 1
ATOM 1389 O O . ALA A 1 172 ? 20.844 19.25 10.93 1 86.44 172 ALA A O 1
ATOM 1390 N N . GLU A 1 173 ? 19.047 17.922 10.883 1 85.06 173 GLU A N 1
ATOM 1391 C CA . GLU A 1 173 ? 19.547 17.047 9.812 1 85.06 173 GLU A CA 1
ATOM 1392 C C . GLU A 1 173 ? 19.578 17.781 8.477 1 85.06 173 GLU A C 1
ATOM 1394 O O . GLU A 1 173 ? 20.5 17.594 7.684 1 85.06 173 GLU A O 1
ATOM 1399 N N . VAL A 1 174 ? 18.609 18.562 8.195 1 81.88 174 VAL A N 1
ATOM 1400 C CA . VAL A 1 174 ? 18.5 19.219 6.891 1 81.88 174 VAL A CA 1
ATOM 1401 C C . VAL A 1 174 ? 19.438 20.438 6.844 1 81.88 174 VAL A C 1
ATOM 1403 O O . VAL A 1 174 ? 19.922 20.812 5.773 1 81.88 174 VAL A O 1
ATOM 1406 N N . GLN A 1 175 ? 19.734 21.016 7.984 1 72.06 175 GLN A N 1
ATOM 1407 C CA . GLN A 1 175 ? 20.625 22.156 8.055 1 72.06 175 GLN A CA 1
ATOM 1408 C C . GLN A 1 175 ? 22.094 21.734 8.102 1 72.06 175 GLN A C 1
ATOM 1410 O O . GLN A 1 175 ? 22.984 22.547 7.906 1 72.06 175 GLN A O 1
ATOM 1415 N N . ALA A 1 176 ? 22.234 20.516 8.445 1 66.88 176 ALA A N 1
ATOM 1416 C CA . ALA A 1 176 ? 23.609 20.031 8.469 1 66.88 176 ALA A CA 1
ATOM 1417 C C . ALA A 1 176 ? 24.109 19.734 7.059 1 66.88 176 ALA A C 1
ATOM 1419 O O . ALA A 1 176 ? 23.312 19.359 6.184 1 66.88 176 ALA A O 1
ATOM 1420 N N . MET B 1 1 ? -4.895 -24.047 -16.219 1 46.47 1 MET B N 1
ATOM 1421 C CA . MET B 1 1 ? -4.578 -22.625 -16.219 1 46.47 1 MET B CA 1
ATOM 1422 C C . MET B 1 1 ? -3.902 -22.219 -17.531 1 46.47 1 MET B C 1
ATOM 1424 O O . MET B 1 1 ? -2.834 -22.734 -17.859 1 46.47 1 MET B O 1
ATOM 1428 N N . THR B 1 2 ? -4.652 -21.734 -18.359 1 57.59 2 THR B N 1
ATOM 1429 C CA . THR B 1 2 ? -4.211 -21.578 -19.75 1 57.59 2 THR B CA 1
ATOM 1430 C C . THR B 1 2 ? -3.307 -20.359 -19.875 1 57.59 2 THR B C 1
ATOM 1432 O O . THR B 1 2 ? -2.609 -20.203 -20.891 1 57.59 2 THR B O 1
ATOM 1435 N N . HIS B 1 3 ? -3.244 -19.562 -18.812 1 72.94 3 HIS B N 1
ATOM 1436 C CA . HIS B 1 3 ? -2.445 -18.359 -19.062 1 72.94 3 HIS B CA 1
ATOM 1437 C C . HIS B 1 3 ? -1.321 -18.219 -18.047 1 72.94 3 HIS B C 1
ATOM 1439 O O . HIS B 1 3 ? -1.499 -18.547 -16.875 1 72.94 3 HIS B O 1
ATOM 1445 N N . PHE B 1 4 ? -0.135 -18 -18.531 1 81.56 4 PHE B N 1
ATOM 1446 C CA . PHE B 1 4 ? 1.013 -17.734 -17.672 1 81.56 4 PHE B CA 1
ATOM 1447 C C . PHE B 1 4 ? 1.074 -16.25 -17.297 1 81.56 4 PHE B C 1
ATOM 1449 O O . PHE B 1 4 ? 1.239 -15.398 -18.172 1 81.56 4 PHE B O 1
ATOM 1456 N N . PRO B 1 5 ? 0.91 -16.047 -15.984 1 87.12 5 PRO B N 1
ATOM 1457 C CA . PRO B 1 5 ? 0.907 -14.633 -15.57 1 87.12 5 PRO B CA 1
ATOM 1458 C C . PRO B 1 5 ? 2.311 -14.094 -15.305 1 87.12 5 PRO B C 1
ATOM 1460 O O . PRO B 1 5 ? 2.602 -13.633 -14.203 1 87.12 5 PRO B O 1
ATOM 1463 N N . GLY B 1 6 ? 3.152 -14.102 -16.297 1 87.44 6 GLY B N 1
ATOM 1464 C CA . GLY B 1 6 ? 4.559 -13.75 -16.188 1 87.44 6 GLY B CA 1
ATOM 1465 C C . GLY B 1 6 ? 4.793 -12.398 -15.539 1 87.44 6 GLY B C 1
ATOM 1466 O O . GLY B 1 6 ? 5.613 -12.273 -14.625 1 87.44 6 GLY B O 1
ATOM 1467 N N . TRP B 1 7 ? 3.969 -11.406 -15.953 1 90.06 7 TRP B N 1
ATOM 1468 C CA . TRP B 1 7 ? 4.145 -10.047 -15.453 1 90.06 7 TRP B CA 1
ATOM 1469 C C . TRP B 1 7 ? 3.818 -9.969 -13.969 1 90.06 7 TRP B C 1
ATOM 1471 O O . TRP B 1 7 ? 4.453 -9.211 -13.227 1 90.06 7 TRP B O 1
ATOM 1481 N N . MET B 1 8 ? 2.879 -10.711 -13.508 1 94.62 8 MET B N 1
ATOM 1482 C CA . MET B 1 8 ? 2.514 -10.727 -12.094 1 94.62 8 MET B CA 1
ATOM 1483 C C . MET B 1 8 ? 3.607 -11.383 -11.258 1 94.62 8 MET B C 1
ATOM 1485 O O . MET B 1 8 ? 3.947 -10.891 -10.18 1 94.62 8 MET B O 1
ATOM 1489 N N . LEU B 1 9 ? 4.227 -12.453 -11.758 1 94.94 9 LEU B N 1
ATOM 1490 C CA . LEU B 1 9 ? 5.316 -13.117 -11.055 1 94.94 9 LEU B CA 1
ATOM 1491 C C . LEU B 1 9 ? 6.531 -12.195 -10.945 1 94.94 9 LEU B C 1
ATOM 1493 O O . LEU B 1 9 ? 7.164 -12.117 -9.891 1 94.94 9 LEU B O 1
ATOM 1497 N N . GLU B 1 10 ? 6.816 -11.492 -11.992 1 93.19 10 GLU B N 1
ATOM 1498 C CA . GLU B 1 10 ? 7.914 -10.531 -11.984 1 93.19 10 GLU B CA 1
ATOM 1499 C C . GLU B 1 10 ? 7.672 -9.422 -10.969 1 93.19 10 GLU B C 1
ATOM 1501 O O . GLU B 1 10 ? 8.594 -9 -10.273 1 93.19 10 GLU B O 1
ATOM 1506 N N . SER B 1 11 ? 6.418 -8.977 -10.938 1 93.75 11 SER B N 1
ATOM 1507 C CA . SER B 1 11 ? 6.059 -7.934 -9.977 1 93.75 11 SER B CA 1
ATOM 1508 C C . SER B 1 11 ? 6.238 -8.414 -8.547 1 93.75 11 SER B C 1
ATOM 1510 O O . SER B 1 11 ? 6.746 -7.68 -7.695 1 93.75 11 SER B O 1
ATOM 1512 N N . ALA B 1 12 ? 5.82 -9.633 -8.289 1 96.81 12 ALA B N 1
ATOM 1513 C CA . ALA B 1 12 ? 6.008 -10.203 -6.957 1 96.81 12 ALA B CA 1
ATOM 1514 C C . ALA B 1 12 ? 7.492 -10.297 -6.602 1 96.81 12 ALA B C 1
ATOM 1516 O O . ALA B 1 12 ? 7.883 -9.984 -5.473 1 96.81 12 ALA B O 1
ATOM 1517 N N . ARG B 1 13 ? 8.297 -10.695 -7.539 1 95.75 13 ARG B N 1
ATOM 1518 C CA . ARG B 1 13 ? 9.742 -10.781 -7.336 1 95.75 13 ARG B CA 1
ATOM 1519 C C . ARG B 1 13 ? 10.344 -9.414 -7.051 1 95.75 13 ARG B C 1
ATOM 1521 O O . ARG B 1 13 ? 11.258 -9.281 -6.234 1 95.75 13 ARG B O 1
ATOM 1528 N N . TYR B 1 14 ? 9.805 -8.469 -7.746 1 93.62 14 TYR B N 1
ATOM 1529 C CA . TYR B 1 14 ? 10.266 -7.102 -7.535 1 93.62 14 TYR B CA 1
ATOM 1530 C C . TYR B 1 14 ? 10.008 -6.66 -6.098 1 93.62 14 TYR B C 1
ATOM 1532 O O . TYR B 1 14 ? 10.883 -6.074 -5.457 1 93.62 14 TYR B O 1
ATOM 1540 N N . TYR B 1 15 ? 8.898 -6.938 -5.594 1 97.06 15 TYR B N 1
ATOM 1541 C CA . TYR B 1 15 ? 8.555 -6.57 -4.223 1 97.06 15 TYR B CA 1
ATOM 1542 C C . TYR B 1 15 ? 9.391 -7.367 -3.225 1 97.06 15 TYR B C 1
ATOM 1544 O O . TYR B 1 15 ? 9.734 -6.863 -2.154 1 97.06 15 TYR B O 1
ATOM 1552 N N . LEU B 1 16 ? 9.68 -8.602 -3.551 1 97.25 16 LEU B N 1
ATOM 1553 C CA . LEU B 1 16 ? 10.578 -9.375 -2.695 1 97.25 16 LEU B CA 1
ATOM 1554 C C . LEU B 1 16 ? 11.961 -8.719 -2.633 1 97.25 16 LEU B C 1
ATOM 1556 O O . LEU B 1 16 ? 12.531 -8.57 -1.552 1 97.25 16 LEU B O 1
ATOM 1560 N N . LYS B 1 17 ? 12.461 -8.336 -3.758 1 95.81 17 LYS B N 1
ATOM 1561 C CA . LYS B 1 17 ? 13.758 -7.66 -3.816 1 95.81 17 LYS B CA 1
ATOM 1562 C C . LYS B 1 17 ? 13.75 -6.391 -2.969 1 95.81 17 LYS B C 1
ATOM 1564 O O . LYS B 1 17 ? 14.711 -6.121 -2.238 1 95.81 17 LYS B O 1
ATOM 1569 N N . VAL B 1 18 ? 12.703 -5.645 -3.098 1 97.06 18 VAL B N 1
ATOM 1570 C CA . VAL B 1 18 ? 12.547 -4.414 -2.33 1 97.06 18 VAL B CA 1
ATOM 1571 C C . VAL B 1 18 ? 12.539 -4.734 -0.836 1 97.06 18 VAL B C 1
ATOM 1573 O O . VAL B 1 18 ? 13.25 -4.09 -0.055 1 97.06 18 VAL B O 1
ATOM 1576 N N . ALA B 1 19 ? 11.758 -5.664 -0.459 1 97.19 19 ALA B N 1
ATOM 1577 C CA . ALA B 1 19 ? 11.664 -6.059 0.944 1 97.19 19 ALA B CA 1
ATOM 1578 C C . ALA B 1 19 ? 13.023 -6.461 1.496 1 97.19 19 ALA B C 1
ATOM 1580 O O . ALA B 1 19 ? 13.398 -6.059 2.6 1 97.19 19 ALA B O 1
ATOM 1581 N N . GLU B 1 20 ? 13.734 -7.223 0.753 1 96.81 20 GLU B N 1
ATOM 1582 C CA . GLU B 1 20 ? 15.047 -7.684 1.177 1 96.81 20 GLU B CA 1
ATOM 1583 C C . GLU B 1 20 ? 16.031 -6.52 1.312 1 96.81 20 GLU B C 1
ATOM 1585 O O . GLU B 1 20 ? 16.812 -6.465 2.264 1 96.81 20 GLU B O 1
ATOM 1590 N N . LEU B 1 21 ? 15.992 -5.664 0.353 1 96.81 21 LEU B N 1
ATOM 1591 C CA . LEU B 1 21 ? 16.844 -4.48 0.4 1 96.81 21 LEU B CA 1
ATOM 1592 C C . LEU B 1 21 ? 16.531 -3.645 1.641 1 96.81 21 LEU B C 1
ATOM 1594 O O . LEU B 1 21 ? 17.453 -3.221 2.346 1 96.81 21 LEU B O 1
ATOM 1598 N N . LEU B 1 22 ? 15.297 -3.396 1.905 1 96.75 22 LEU B N 1
ATOM 1599 C CA . LEU B 1 22 ? 14.883 -2.582 3.043 1 96.75 22 LEU B CA 1
ATOM 1600 C C . LEU B 1 22 ? 15.25 -3.256 4.359 1 96.75 22 LEU B C 1
ATOM 1602 O O . LEU B 1 22 ? 15.664 -2.588 5.312 1 96.75 22 LEU B O 1
ATOM 1606 N N . ASP B 1 23 ? 15.062 -4.547 4.391 1 95.75 23 ASP B N 1
ATOM 1607 C CA . ASP B 1 23 ? 15.469 -5.293 5.578 1 95.75 23 ASP B CA 1
ATOM 1608 C C . ASP B 1 23 ? 16.969 -5.133 5.836 1 95.75 23 ASP B C 1
ATOM 1610 O O . ASP B 1 23 ? 17.391 -4.93 6.977 1 95.75 23 ASP B O 1
ATOM 1614 N N . ALA B 1 24 ? 17.75 -5.25 4.805 1 95.19 24 ALA B N 1
ATOM 1615 C CA . ALA B 1 24 ? 19.188 -5.098 4.902 1 95.19 24 ALA B CA 1
ATOM 1616 C C . ALA B 1 24 ? 19.578 -3.695 5.367 1 95.19 24 ALA B C 1
ATOM 1618 O O . ALA B 1 24 ? 20.609 -3.502 6 1 95.19 24 ALA B O 1
ATOM 1619 N N . GLN B 1 25 ? 18.766 -2.695 5.098 1 94.75 25 GLN B N 1
ATOM 1620 C CA . GLN B 1 25 ? 19.016 -1.308 5.469 1 94.75 25 GLN B CA 1
ATOM 1621 C C . GLN B 1 25 ? 18.375 -0.976 6.812 1 94.75 25 GLN B C 1
ATOM 1623 O O . GLN B 1 25 ? 18.219 0.196 7.164 1 94.75 25 GLN B O 1
ATOM 1628 N N . LYS B 1 26 ? 17.891 -1.992 7.52 1 93.44 26 LYS B N 1
ATOM 1629 C CA . LYS B 1 26 ? 17.328 -1.879 8.867 1 93.44 26 LYS B CA 1
ATOM 1630 C C . LYS B 1 26 ? 16.047 -1.057 8.859 1 93.44 26 LYS B C 1
ATOM 1632 O O . LYS B 1 26 ? 15.844 -0.206 9.727 1 93.44 26 LYS B O 1
ATOM 1637 N N . LEU B 1 27 ? 15.234 -1.238 7.844 1 93.88 27 LEU B N 1
ATOM 1638 C CA . LEU B 1 27 ? 13.883 -0.703 7.734 1 93.88 27 LEU B CA 1
ATOM 1639 C C . LEU B 1 27 ? 12.852 -1.829 7.668 1 93.88 27 LEU B C 1
ATOM 1641 O O . LEU B 1 27 ? 12.109 -1.938 6.691 1 93.88 27 LEU B O 1
ATOM 1645 N N . PRO B 1 28 ? 12.75 -2.602 8.758 1 93.38 28 PRO B N 1
ATOM 1646 C CA . PRO B 1 28 ? 12.008 -3.867 8.703 1 93.38 28 PRO B CA 1
ATOM 1647 C C . PRO B 1 28 ? 10.5 -3.668 8.578 1 93.38 28 PRO B C 1
ATOM 1649 O O . PRO B 1 28 ? 9.812 -4.504 7.988 1 93.38 28 PRO B O 1
ATOM 1652 N N . HIS B 1 29 ? 10.008 -2.609 9.102 1 93.31 29 HIS B N 1
ATOM 1653 C CA . HIS B 1 29 ? 8.562 -2.41 9.055 1 93.31 29 HIS B CA 1
ATOM 1654 C C . HIS B 1 29 ? 8.078 -2.236 7.621 1 93.31 29 HIS B C 1
ATOM 1656 O O . HIS B 1 29 ? 7.113 -2.885 7.203 1 93.31 29 HIS B O 1
ATOM 1662 N N . VAL B 1 30 ? 8.719 -1.375 6.895 1 94.44 30 VAL B N 1
ATOM 1663 C CA . VAL B 1 30 ? 8.32 -1.141 5.512 1 94.44 30 VAL B CA 1
ATOM 1664 C C . VAL B 1 30 ? 8.695 -2.35 4.656 1 94.44 30 VAL B C 1
ATOM 1666 O O . VAL B 1 30 ? 8 -2.668 3.686 1 94.44 30 VAL B O 1
ATOM 1669 N N . ALA B 1 31 ? 9.797 -3.074 5.043 1 95.62 31 ALA B N 1
ATOM 1670 C CA . ALA B 1 31 ? 10.148 -4.324 4.375 1 95.62 31 ALA B CA 1
ATOM 1671 C C . ALA B 1 31 ? 8.984 -5.316 4.426 1 95.62 31 ALA B C 1
ATOM 1673 O O . ALA B 1 31 ? 8.633 -5.926 3.414 1 95.62 31 ALA B O 1
ATOM 1674 N N . MET B 1 32 ? 8.406 -5.395 5.602 1 96.12 32 MET B N 1
ATOM 1675 C CA . MET B 1 32 ? 7.297 -6.324 5.805 1 96.12 32 MET B CA 1
ATOM 1676 C C . MET B 1 32 ? 6.09 -5.926 4.965 1 96.12 32 MET B C 1
ATOM 1678 O O . MET B 1 32 ? 5.402 -6.785 4.414 1 96.12 32 MET B O 1
ATOM 1682 N N . ILE B 1 33 ? 5.816 -4.656 4.844 1 95.88 33 ILE B N 1
ATOM 1683 C CA . ILE B 1 33 ? 4.699 -4.156 4.047 1 95.88 33 ILE B CA 1
ATOM 1684 C C . ILE B 1 33 ? 4.906 -4.52 2.58 1 95.88 33 ILE B C 1
ATOM 1686 O O . ILE B 1 33 ? 3.984 -5.008 1.921 1 95.88 33 ILE B O 1
ATOM 1690 N N . ASN B 1 34 ? 6.066 -4.297 2.09 1 96.75 34 ASN B N 1
ATOM 1691 C CA . ASN B 1 34 ? 6.367 -4.637 0.703 1 96.75 34 ASN B CA 1
ATOM 1692 C C . ASN B 1 34 ? 6.309 -6.145 0.472 1 96.75 34 ASN B C 1
ATOM 1694 O O . ASN B 1 34 ? 5.852 -6.598 -0.578 1 96.75 34 ASN B O 1
ATOM 1698 N N . ALA B 1 35 ? 6.797 -6.945 1.459 1 97.62 35 ALA B N 1
ATOM 1699 C CA . ALA B 1 35 ? 6.668 -8.398 1.363 1 97.62 35 ALA B CA 1
ATOM 1700 C C . ALA B 1 35 ? 5.203 -8.812 1.28 1 97.62 35 ALA B C 1
ATOM 1702 O O . ALA B 1 35 ? 4.848 -9.719 0.521 1 97.62 35 ALA B O 1
ATOM 1703 N N . ALA B 1 36 ? 4.395 -8.141 2.041 1 97.31 36 ALA B N 1
ATOM 1704 C CA . ALA B 1 36 ? 2.965 -8.438 2.037 1 97.31 36 ALA B CA 1
ATOM 1705 C C . ALA B 1 36 ? 2.35 -8.156 0.668 1 97.31 36 ALA B C 1
ATOM 1707 O O . ALA B 1 36 ? 1.548 -8.953 0.167 1 97.31 36 ALA B O 1
ATOM 1708 N N . ILE B 1 37 ? 2.719 -7.047 0.03 1 97.38 37 ILE B N 1
ATOM 1709 C CA . ILE B 1 37 ? 2.227 -6.719 -1.304 1 97.38 37 ILE B CA 1
ATOM 1710 C C . ILE B 1 37 ? 2.678 -7.789 -2.295 1 97.38 37 ILE B C 1
ATOM 1712 O O . ILE B 1 37 ? 1.884 -8.266 -3.111 1 97.38 37 ILE B O 1
ATOM 1716 N N . GLY B 1 38 ? 3.936 -8.156 -2.201 1 97.75 38 GLY B N 1
ATOM 1717 C CA . GLY B 1 38 ? 4.449 -9.203 -3.064 1 97.75 38 GLY B CA 1
ATOM 1718 C C . GLY B 1 38 ? 3.686 -10.508 -2.936 1 97.75 38 GLY B C 1
ATOM 1719 O O . GLY B 1 38 ? 3.354 -11.148 -3.939 1 97.75 38 GLY B O 1
ATOM 1720 N N . MET B 1 39 ? 3.418 -10.898 -1.697 1 98.12 39 MET B N 1
ATOM 1721 C CA . MET B 1 39 ? 2.682 -12.141 -1.451 1 98.12 39 MET B CA 1
ATOM 1722 C C . MET B 1 39 ? 1.274 -12.062 -2.037 1 98.12 39 MET B C 1
ATOM 1724 O O . MET B 1 39 ? 0.797 -13.016 -2.646 1 98.12 39 MET B O 1
ATOM 1728 N N . GLU B 1 40 ? 0.642 -10.898 -1.856 1 97.94 40 GLU B N 1
ATOM 1729 C CA . GLU B 1 40 ? -0.679 -10.68 -2.439 1 97.94 40 GLU B CA 1
ATOM 1730 C C . GLU B 1 40 ? -0.656 -10.891 -3.951 1 97.94 40 GLU B C 1
ATOM 1732 O O . GLU B 1 40 ? -1.513 -11.586 -4.5 1 97.94 40 GLU B O 1
ATOM 1737 N N . ILE B 1 41 ? 0.317 -10.273 -4.586 1 97.69 41 ILE B N 1
ATOM 1738 C CA . ILE B 1 41 ? 0.423 -10.352 -6.039 1 97.69 41 ILE B CA 1
ATOM 1739 C C . ILE B 1 41 ? 0.635 -11.797 -6.469 1 97.69 41 ILE B C 1
ATOM 1741 O O . ILE B 1 41 ? 0.03 -12.258 -7.441 1 97.69 41 ILE B O 1
ATOM 1745 N N . LEU B 1 42 ? 1.49 -12.484 -5.762 1 97.69 42 LEU B N 1
ATOM 1746 C CA . LEU B 1 42 ? 1.795 -13.875 -6.078 1 97.69 42 LEU B CA 1
ATOM 1747 C C . LEU B 1 42 ? 0.541 -14.734 -6 1 97.69 42 LEU B C 1
ATOM 1749 O O . LEU B 1 42 ? 0.243 -15.492 -6.926 1 97.69 42 LEU B O 1
ATOM 1753 N N . LEU B 1 43 ? -0.245 -14.633 -4.941 1 97.94 43 LEU B N 1
ATOM 1754 C CA . LEU B 1 43 ? -1.472 -15.406 -4.789 1 97.94 43 LEU B CA 1
ATOM 1755 C C . LEU B 1 43 ? -2.51 -14.992 -5.824 1 97.94 43 LEU B C 1
ATOM 1757 O O . LEU B 1 43 ? -3.18 -15.844 -6.414 1 97.94 43 LEU B O 1
ATOM 1761 N N . LYS B 1 44 ? -2.572 -13.688 -6.109 1 97.44 44 LYS B N 1
ATOM 1762 C CA . LYS B 1 44 ? -3.52 -13.164 -7.09 1 97.44 44 LYS B CA 1
ATOM 1763 C C . LYS B 1 44 ? -3.221 -13.703 -8.484 1 97.44 44 LYS B C 1
ATOM 1765 O O . LYS B 1 44 ? -4.117 -13.805 -9.328 1 97.44 44 LYS B O 1
ATOM 1770 N N . SER B 1 45 ? -1.96 -14.031 -8.742 1 96.69 45 SER B N 1
ATOM 1771 C CA . SER B 1 45 ? -1.571 -14.5 -10.07 1 96.69 45 SER B CA 1
ATOM 1772 C C . SER B 1 45 ? -2.307 -15.781 -10.445 1 96.69 45 SER B C 1
ATOM 1774 O O . SER B 1 45 ? -2.43 -16.109 -11.625 1 96.69 45 SER B O 1
ATOM 1776 N N . PHE B 1 46 ? -2.926 -16.484 -9.492 1 96.81 46 PHE B N 1
ATOM 1777 C CA . PHE B 1 46 ? -3.613 -17.734 -9.758 1 96.81 46 PHE B CA 1
ATOM 1778 C C . PHE B 1 46 ? -5.113 -17.516 -9.914 1 96.81 46 PHE B C 1
ATOM 1780 O O . PHE B 1 46 ? -5.848 -18.438 -10.266 1 96.81 46 PHE B O 1
ATOM 1787 N N . ILE B 1 47 ? -5.543 -16.281 -9.609 1 96.06 47 ILE B N 1
ATOM 1788 C CA . ILE B 1 47 ? -6.969 -15.984 -9.727 1 96.06 47 ILE B CA 1
ATOM 1789 C C . ILE B 1 47 ? -7.172 -14.719 -10.555 1 96.06 47 ILE B C 1
ATOM 1791 O O . ILE B 1 47 ? -8.055 -13.906 -10.258 1 96.06 47 ILE B O 1
ATOM 1795 N N . SER B 1 48 ? -6.223 -14.422 -11.383 1 95.12 48 SER B N 1
ATOM 1796 C CA . SER B 1 48 ? -6.344 -13.289 -12.289 1 95.12 48 SER B CA 1
ATOM 1797 C C . SER B 1 48 ? -6.508 -13.75 -13.734 1 95.12 48 SER B C 1
ATOM 1799 O O . SER B 1 48 ? -6.082 -14.852 -14.094 1 95.12 48 SER B O 1
ATOM 1801 N N . VAL B 1 49 ? -7.164 -12.961 -14.508 1 92.56 49 VAL B N 1
ATOM 1802 C CA . VAL B 1 49 ? -7.391 -13.25 -15.922 1 92.56 49 VAL B CA 1
ATOM 1803 C C . VAL B 1 49 ? -6.926 -12.062 -16.766 1 92.56 49 VAL B C 1
ATOM 1805 O O . VAL B 1 49 ? -6.863 -10.93 -16.281 1 92.56 49 VAL B O 1
ATOM 1808 N N . PRO B 1 50 ? -6.609 -12.352 -18.047 1 92 50 PRO B N 1
ATOM 1809 C CA . PRO B 1 50 ? -6.227 -11.234 -18.906 1 92 50 PRO B CA 1
ATOM 1810 C C . PRO B 1 50 ? -7.312 -10.172 -19.016 1 92 50 PRO B C 1
ATOM 1812 O O . PRO B 1 50 ? -8.5 -10.5 -19.062 1 92 50 PRO B O 1
ATOM 1815 N N . ASP B 1 51 ? -6.941 -8.938 -19 1 92.5 51 ASP B N 1
ATOM 1816 C CA . ASP B 1 51 ? -7.836 -7.789 -19.094 1 92.5 51 ASP B CA 1
ATOM 1817 C C . ASP B 1 51 ? -7.68 -7.086 -20.438 1 92.5 51 ASP B C 1
ATOM 1819 O O . ASP B 1 51 ? -8.562 -7.16 -21.281 1 92.5 51 ASP B O 1
ATOM 1823 N N . GLN B 1 52 ? -6.434 -6.555 -20.672 1 91.31 52 GLN B N 1
ATOM 1824 C CA . GLN B 1 52 ? -6.152 -5.848 -21.922 1 91.31 52 GLN B CA 1
ATOM 1825 C C . GLN B 1 52 ? -4.891 -6.383 -22.578 1 91.31 52 GLN B C 1
ATOM 1827 O O . GLN B 1 52 ? -4.043 -6.988 -21.922 1 91.31 52 GLN B O 1
ATOM 1832 N N . HIS B 1 53 ? -4.812 -6.215 -23.969 1 89.94 53 HIS B N 1
ATOM 1833 C CA . HIS B 1 53 ? -3.656 -6.543 -24.797 1 89.94 53 HIS B CA 1
ATOM 1834 C C . HIS B 1 53 ? -3.277 -8.016 -24.641 1 89.94 53 HIS B C 1
ATOM 1836 O O . HIS B 1 53 ? -2.104 -8.336 -24.453 1 89.94 53 HIS B O 1
ATOM 1842 N N . GLU B 1 54 ? -4.254 -8.859 -24.594 1 86.19 54 GLU B N 1
ATOM 1843 C CA . GLU B 1 54 ? -4.055 -10.289 -24.391 1 86.19 54 GLU B CA 1
ATOM 1844 C C . GLU B 1 54 ? -3.088 -10.867 -25.422 1 86.19 54 GLU B C 1
ATOM 1846 O O . GLU B 1 54 ? -3.186 -10.555 -26.609 1 86.19 54 GLU B O 1
ATOM 1851 N N . GLY B 1 55 ? -2.125 -11.578 -24.844 1 81.12 55 GLY B N 1
ATOM 1852 C CA . GLY B 1 55 ? -1.223 -12.289 -25.734 1 81.12 55 GLY B CA 1
ATOM 1853 C C . GLY B 1 55 ? -0.011 -11.461 -26.125 1 81.12 55 GLY B C 1
ATOM 1854 O O . GLY B 1 55 ? 0.832 -11.922 -26.906 1 81.12 55 GLY B O 1
ATOM 1855 N N . THR B 1 56 ? 0.047 -10.219 -25.625 1 83.19 56 THR B N 1
ATOM 1856 C CA . THR B 1 56 ? 1.185 -9.359 -25.938 1 83.19 56 THR B CA 1
ATOM 1857 C C . THR B 1 56 ? 2.057 -9.148 -24.703 1 83.19 56 THR B C 1
ATOM 1859 O O . THR B 1 56 ? 1.7 -9.594 -23.594 1 83.19 56 THR B O 1
ATOM 1862 N N . SER B 1 57 ? 3.189 -8.5 -24.891 1 78 57 SER B N 1
ATOM 1863 C CA . SER B 1 57 ? 4.09 -8.195 -23.781 1 78 57 SER B CA 1
ATOM 1864 C C . SER B 1 57 ? 3.461 -7.199 -22.828 1 78 57 SER B C 1
ATOM 1866 O O . SER B 1 57 ? 3.879 -7.098 -21.672 1 78 57 SER B O 1
ATOM 1868 N N . GLY B 1 58 ? 2.457 -6.504 -23.328 1 80.94 58 GLY B N 1
ATOM 1869 C CA . GLY B 1 58 ? 1.797 -5.5 -22.5 1 80.94 58 GLY B CA 1
ATOM 1870 C C . GLY B 1 58 ? 0.49 -5.984 -21.906 1 80.94 58 GLY B C 1
ATOM 1871 O O . GLY B 1 58 ? -0.363 -5.18 -21.531 1 80.94 58 GLY B O 1
ATOM 1872 N N . GLU B 1 59 ? 0.363 -7.285 -21.938 1 88.44 59 GLU B N 1
ATOM 1873 C CA . GLU B 1 59 ? -0.86 -7.863 -21.391 1 88.44 59 GLU B CA 1
ATOM 1874 C C . GLU B 1 59 ? -1.064 -7.449 -19.922 1 88.44 59 GLU B C 1
ATOM 1876 O O . GLU B 1 59 ? -0.117 -7.449 -19.141 1 88.44 59 GLU B O 1
ATOM 1881 N N . THR B 1 60 ? -2.273 -7.043 -19.609 1 92.25 60 THR B N 1
ATOM 1882 C CA . THR B 1 60 ? -2.631 -6.695 -18.25 1 92.25 60 THR B CA 1
ATOM 1883 C C . THR B 1 60 ? -3.617 -7.707 -17.672 1 92.25 60 THR B C 1
ATOM 1885 O O . THR B 1 60 ? -4.121 -8.57 -18.391 1 92.25 60 THR B O 1
ATOM 1888 N N . TYR B 1 61 ? -3.793 -7.609 -16.375 1 93.81 61 TYR B N 1
ATOM 1889 C CA . TYR B 1 61 ? -4.594 -8.617 -15.695 1 93.81 61 TYR B CA 1
ATOM 1890 C C . TYR B 1 61 ? -5.582 -7.973 -14.734 1 93.81 61 TYR B C 1
ATOM 1892 O O . TYR B 1 61 ? -5.355 -6.855 -14.258 1 93.81 61 TYR B O 1
ATOM 1900 N N . LYS B 1 62 ? -6.695 -8.664 -14.531 1 94.25 62 LYS B N 1
ATOM 1901 C CA . LYS B 1 62 ? -7.676 -8.297 -13.516 1 94.25 62 LYS B CA 1
ATOM 1902 C C . LYS B 1 62 ? -8.039 -9.492 -12.641 1 94.25 62 LYS B C 1
ATOM 1904 O O . LYS B 1 62 ? -7.961 -10.641 -13.078 1 94.25 62 LYS B O 1
ATOM 1909 N N . LEU B 1 63 ? -8.422 -9.211 -11.461 1 94.69 63 LEU B N 1
ATOM 1910 C CA . LEU B 1 63 ? -8.75 -10.234 -10.477 1 94.69 63 LEU B CA 1
ATOM 1911 C C . LEU B 1 63 ? -10.062 -10.922 -10.82 1 94.69 63 LEU B C 1
ATOM 1913 O O . LEU B 1 63 ? -11.031 -10.266 -11.219 1 94.69 63 LEU B O 1
ATOM 1917 N N . ASP B 1 64 ? -10.125 -12.188 -10.695 1 94.12 64 ASP B N 1
ATOM 1918 C CA . ASP B 1 64 ? -11.375 -12.945 -10.758 1 94.12 64 ASP B CA 1
ATOM 1919 C C . ASP B 1 64 ? -12.195 -12.742 -9.492 1 94.12 64 ASP B C 1
ATOM 1921 O O . ASP B 1 64 ? -12.047 -13.484 -8.523 1 94.12 64 ASP B O 1
ATOM 1925 N N . VAL B 1 65 ? -13.117 -11.914 -9.523 1 95 65 VAL B N 1
ATOM 1926 C CA . VAL B 1 65 ? -13.898 -11.484 -8.375 1 95 65 VAL B CA 1
ATOM 1927 C C . VAL B 1 65 ? -14.734 -12.656 -7.855 1 95 65 VAL B C 1
ATOM 1929 O O . VAL B 1 65 ? -14.953 -12.781 -6.648 1 95 65 VAL B O 1
ATOM 1932 N N . GLU B 1 66 ? -15.164 -13.5 -8.781 1 96.31 66 GLU B N 1
ATOM 1933 C CA . GLU B 1 66 ? -15.984 -14.641 -8.375 1 96.31 66 GLU B CA 1
ATOM 1934 C C . GLU B 1 66 ? -15.188 -15.609 -7.504 1 96.31 66 GLU B C 1
ATOM 1936 O O . GLU B 1 66 ? -15.719 -16.172 -6.547 1 96.31 66 GLU B O 1
ATOM 1941 N N . ALA B 1 67 ? -13.953 -15.844 -7.902 1 96.38 67 ALA B N 1
ATOM 1942 C CA . ALA B 1 67 ? -13.094 -16.688 -7.082 1 96.38 67 ALA B CA 1
ATOM 1943 C C . ALA B 1 67 ? -12.93 -16.109 -5.68 1 96.38 67 ALA B C 1
ATOM 1945 O O . ALA B 1 67 ? -12.969 -16.844 -4.691 1 96.38 67 ALA B O 1
ATOM 1946 N N . LEU B 1 68 ? -12.781 -14.844 -5.578 1 97.12 68 LEU B N 1
ATOM 1947 C CA . LEU B 1 68 ? -12.641 -14.156 -4.297 1 97.12 68 LEU B CA 1
ATOM 1948 C C . LEU B 1 68 ? -13.914 -14.281 -3.471 1 97.12 68 LEU B C 1
ATOM 1950 O O . LEU B 1 68 ? -13.852 -14.516 -2.262 1 97.12 68 LEU B O 1
ATOM 1954 N N . LYS B 1 69 ? -15.008 -14.102 -4.133 1 97.38 69 LYS B N 1
ATOM 1955 C CA . LYS B 1 69 ? -16.312 -14.188 -3.473 1 97.38 69 LYS B CA 1
ATOM 1956 C C . LYS B 1 69 ? -16.531 -15.57 -2.875 1 97.38 69 LYS B C 1
ATOM 1958 O O . LYS B 1 69 ? -16.984 -15.695 -1.737 1 97.38 69 LYS B O 1
ATOM 1963 N N . THR B 1 70 ? -16.203 -16.531 -3.668 1 97.75 70 THR B N 1
ATOM 1964 C CA . THR B 1 70 ? -16.391 -17.906 -3.234 1 97.75 70 THR B CA 1
ATOM 1965 C C . THR B 1 70 ? -15.531 -18.203 -2.01 1 97.75 70 THR B C 1
ATOM 1967 O O . THR B 1 70 ? -16 -18.797 -1.04 1 97.75 70 THR B O 1
ATOM 1970 N N . ALA B 1 71 ? -14.32 -17.766 -2.008 1 98.12 71 ALA B N 1
ATOM 1971 C CA . ALA B 1 71 ? -13.406 -17.969 -0.888 1 98.12 71 ALA B CA 1
ATOM 1972 C C . ALA B 1 71 ? -13.883 -17.219 0.354 1 98.12 71 ALA B C 1
ATOM 1974 O O . ALA B 1 71 ? -13.828 -17.75 1.466 1 98.12 71 ALA B O 1
ATOM 1975 N N . HIS B 1 72 ? -14.305 -16 0.197 1 98.25 72 HIS B N 1
ATOM 1976 C CA . HIS B 1 72 ? -14.805 -15.18 1.291 1 98.25 72 HIS B CA 1
ATOM 1977 C C . HIS B 1 72 ? -16 -15.836 1.975 1 98.25 72 HIS B C 1
ATOM 1979 O O . HIS B 1 72 ? -16.047 -15.898 3.205 1 98.25 72 HIS B O 1
ATOM 1985 N N . GLN B 1 73 ? -16.891 -16.359 1.163 1 97.88 73 GLN B N 1
ATOM 1986 C CA . GLN B 1 73 ? -18.078 -17.031 1.682 1 97.88 73 GLN B CA 1
ATOM 1987 C C . GLN B 1 73 ? -17.703 -18.281 2.449 1 97.88 73 GLN B C 1
ATOM 1989 O O . GLN B 1 73 ? -18.266 -18.562 3.51 1 97.88 73 GLN B O 1
ATOM 1994 N N . TYR B 1 74 ? -16.812 -19.031 1.907 1 98.12 74 TYR B N 1
ATOM 1995 C CA . TYR B 1 74 ? -16.328 -20.219 2.592 1 98.12 74 TYR B CA 1
ATOM 1996 C C . TYR B 1 74 ? -15.758 -19.875 3.959 1 98.12 74 TYR B C 1
ATOM 1998 O O . TYR B 1 74 ? -16.109 -20.484 4.969 1 98.12 74 TYR B O 1
ATOM 2006 N N . LEU B 1 75 ? -14.945 -18.844 4.047 1 98.31 75 LEU B N 1
ATOM 2007 C CA . LEU B 1 75 ? -14.289 -18.453 5.285 1 98.31 75 LEU B CA 1
ATOM 2008 C C . LEU B 1 75 ? -15.297 -17.922 6.297 1 98.31 75 LEU B C 1
A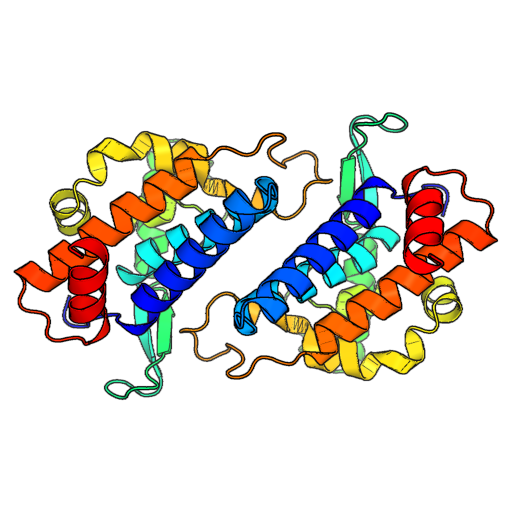TOM 2010 O O . LEU B 1 75 ? -15.133 -18.109 7.504 1 98.31 75 LEU B O 1
ATOM 2014 N N . GLN B 1 76 ? -16.312 -17.266 5.812 1 97.94 76 GLN B N 1
ATOM 2015 C CA . GLN B 1 76 ? -17.406 -16.859 6.695 1 97.94 76 GLN B CA 1
ATOM 2016 C C . GLN B 1 76 ? -18.109 -18.078 7.281 1 97.94 76 GLN B C 1
ATOM 2018 O O . GLN B 1 76 ? -18.422 -18.094 8.477 1 97.94 76 GLN B O 1
ATOM 2023 N N . SER B 1 77 ? -18.312 -19.062 6.492 1 97.94 77 SER B N 1
ATOM 2024 C CA . SER B 1 77 ? -19.062 -20.25 6.898 1 97.94 77 SER B CA 1
ATOM 2025 C C . SER B 1 77 ? -18.312 -21.016 7.98 1 97.94 77 SER B C 1
ATOM 2027 O O . SER B 1 77 ? -18.938 -21.688 8.812 1 97.94 77 SER B O 1
ATOM 2029 N N . ILE B 1 78 ? -17 -20.938 8 1 97.44 78 ILE B N 1
ATOM 2030 C CA . ILE B 1 78 ? -16.25 -21.734 8.969 1 97.44 78 ILE B CA 1
ATOM 2031 C C . ILE B 1 78 ? -15.781 -20.828 10.117 1 97.44 78 ILE B C 1
ATOM 2033 O O . ILE B 1 78 ? -14.93 -21.219 10.914 1 97.44 78 ILE B O 1
ATOM 2037 N N . GLY B 1 79 ? -16.188 -19.547 10.125 1 96.75 79 GLY B N 1
ATOM 2038 C CA . GLY B 1 79 ? -16 -18.656 11.266 1 96.75 79 GLY B CA 1
ATOM 2039 C C . GLY B 1 79 ? -14.68 -17.922 11.242 1 96.75 79 GLY B C 1
ATOM 2040 O O . GLY B 1 79 ? -14.266 -17.344 12.25 1 96.75 79 GLY B O 1
ATOM 2041 N N . LYS B 1 80 ? -14 -17.938 10.094 1 97.44 80 LYS B N 1
ATOM 2042 C CA . LYS B 1 80 ? -12.695 -17.281 10.008 1 97.44 80 LYS B CA 1
ATOM 2043 C C . LYS B 1 80 ? -12.852 -15.82 9.609 1 97.44 80 LYS B C 1
ATOM 2045 O O . LYS B 1 80 ? -11.93 -15.023 9.789 1 97.44 80 LYS B O 1
ATOM 2050 N N . ILE B 1 81 ? -14.039 -15.469 9.047 1 96.81 81 ILE B N 1
ATOM 2051 C CA . ILE B 1 81 ? -14.414 -14.094 8.75 1 96.81 81 ILE B CA 1
ATOM 2052 C C . ILE B 1 81 ? -15.805 -13.805 9.312 1 96.81 81 ILE B C 1
ATOM 2054 O O . ILE B 1 81 ? -16.734 -14.586 9.109 1 96.81 81 ILE B O 1
ATOM 2058 N N . PRO B 1 82 ? -15.969 -12.75 10.016 1 95.94 82 PRO B N 1
ATOM 2059 C CA . PRO B 1 82 ? -17.297 -12.398 10.523 1 95.94 82 PRO B CA 1
ATOM 2060 C C . PRO B 1 82 ? -18.328 -12.227 9.406 1 95.94 82 PRO B C 1
ATOM 2062 O O . PRO B 1 82 ? -17.984 -11.734 8.32 1 95.94 82 PRO B O 1
ATOM 2065 N N . PRO B 1 83 ? -19.547 -12.555 9.586 1 93.06 83 PRO B N 1
ATOM 2066 C CA . PRO B 1 83 ? -20.594 -12.531 8.555 1 93.06 83 PRO B CA 1
ATOM 2067 C C . PRO B 1 83 ? -20.812 -11.141 7.973 1 93.06 83 PRO B C 1
ATOM 2069 O O . PRO B 1 83 ? -21.109 -11.008 6.781 1 93.06 83 PRO B O 1
ATOM 2072 N N . LYS B 1 84 ? -20.641 -10.117 8.672 1 93.06 84 LYS B N 1
ATOM 2073 C CA . LYS B 1 84 ? -20.953 -8.781 8.18 1 93.06 84 LYS B CA 1
ATOM 2074 C C . LYS B 1 84 ? -19.734 -8.102 7.582 1 93.06 84 LYS B C 1
ATOM 2076 O O . LYS B 1 84 ? -19.828 -7.012 7.02 1 93.06 84 LYS B O 1
ATOM 2081 N N . GLN B 1 85 ? -18.641 -8.844 7.668 1 94.06 85 GLN B N 1
ATOM 2082 C CA . GLN B 1 85 ? -17.422 -8.25 7.137 1 94.06 85 GLN B CA 1
ATOM 2083 C C . GLN B 1 85 ? -17.422 -8.281 5.609 1 94.06 85 GLN B C 1
ATOM 2085 O O . GLN B 1 85 ? -17.766 -9.305 5.004 1 94.06 85 GLN B O 1
ATOM 2090 N N . LYS B 1 86 ? -17.062 -7.191 5.055 1 92.94 86 LYS B N 1
ATOM 2091 C CA . LYS B 1 86 ? -17 -7.086 3.6 1 92.94 86 LYS B CA 1
ATOM 2092 C C . LYS B 1 86 ? -15.773 -7.809 3.051 1 92.94 86 LYS B C 1
ATOM 2094 O O . LYS B 1 86 ? -14.781 -7.988 3.762 1 92.94 86 LYS B O 1
ATOM 2099 N N . ARG B 1 87 ? -15.906 -8.227 1.812 1 92.81 87 ARG B N 1
ATOM 2100 C CA . ARG B 1 87 ? -14.797 -8.867 1.117 1 92.81 87 ARG B CA 1
ATOM 2101 C C . ARG B 1 87 ? -13.578 -7.941 1.058 1 92.81 87 ARG B C 1
ATOM 2103 O O . ARG B 1 87 ? -13.719 -6.742 0.807 1 92.81 87 ARG B O 1
ATOM 2110 N N . ASP B 1 88 ? -12.484 -8.461 1.237 1 93.69 88 ASP B N 1
ATOM 2111 C CA . ASP B 1 88 ? -11.211 -7.75 1.204 1 93.69 88 ASP B CA 1
ATOM 2112 C C . ASP B 1 88 ? -10.219 -8.438 0.263 1 93.69 88 ASP B C 1
ATOM 2114 O O . ASP B 1 88 ? -9.719 -9.516 0.565 1 93.69 88 ASP B O 1
ATOM 2118 N N . ALA B 1 89 ? -9.953 -7.793 -0.789 1 94.75 89 ALA B N 1
ATOM 2119 C CA . ALA B 1 89 ? -9.102 -8.367 -1.828 1 94.75 89 ALA B CA 1
ATOM 2120 C C . ALA B 1 89 ? -7.637 -8.391 -1.386 1 94.75 89 ALA B C 1
ATOM 2122 O O . ALA B 1 89 ? -6.781 -8.93 -2.088 1 94.75 89 ALA B O 1
ATOM 2123 N N . HIS B 1 90 ? -7.371 -7.867 -0.213 1 96.25 90 HIS B N 1
ATOM 2124 C CA . HIS B 1 90 ? -6.008 -7.859 0.302 1 96.25 90 HIS B CA 1
ATOM 2125 C C . HIS B 1 90 ? -5.805 -8.953 1.345 1 96.25 90 HIS B C 1
ATOM 2127 O O . HIS B 1 90 ? -4.68 -9.188 1.789 1 96.25 90 HIS B O 1
ATOM 2133 N N . ASP B 1 91 ? -6.855 -9.586 1.81 1 97.62 91 ASP B N 1
ATOM 2134 C CA . ASP B 1 91 ? -6.805 -10.625 2.836 1 97.62 91 ASP B CA 1
ATOM 2135 C C . ASP B 1 91 ? -6.074 -11.867 2.326 1 97.62 91 ASP B C 1
ATOM 2137 O O . ASP B 1 91 ? -6.617 -12.625 1.519 1 97.62 91 ASP B O 1
ATOM 2141 N N . LEU B 1 92 ? -4.918 -12.125 2.898 1 98 92 LEU B N 1
ATOM 2142 C CA . LEU B 1 92 ? -4.078 -13.203 2.391 1 98 92 LEU B CA 1
ATOM 2143 C C . LEU B 1 92 ? -4.762 -14.555 2.574 1 98 92 LEU B C 1
ATOM 2145 O O . LEU B 1 92 ? -4.578 -15.461 1.758 1 98 92 LEU B O 1
ATOM 2149 N N . LEU B 1 93 ? -5.539 -14.695 3.623 1 98.56 93 LEU B N 1
ATOM 2150 C CA . LEU B 1 93 ? -6.23 -15.961 3.832 1 98.56 93 LEU B CA 1
ATOM 2151 C C . LEU B 1 93 ? -7.305 -16.172 2.773 1 98.56 93 LEU B C 1
ATOM 2153 O O . LEU B 1 93 ? -7.477 -17.297 2.271 1 98.56 93 LEU B O 1
ATOM 2157 N N . THR B 1 94 ? -8.031 -15.117 2.451 1 98.56 94 THR B N 1
ATOM 2158 C CA . THR B 1 94 ? -9.031 -15.203 1.391 1 98.56 94 THR B CA 1
ATOM 2159 C C . THR B 1 94 ? -8.367 -15.531 0.053 1 98.56 94 THR B C 1
ATOM 2161 O O . THR B 1 94 ? -8.859 -16.375 -0.698 1 98.56 94 THR B O 1
ATOM 2164 N N . LEU B 1 95 ? -7.273 -14.867 -0.238 1 98.44 95 LEU B N 1
ATOM 2165 C CA . LEU B 1 95 ? -6.551 -15.125 -1.479 1 98.44 95 LEU B CA 1
ATOM 2166 C C . LEU B 1 95 ? -6.062 -16.562 -1.53 1 98.44 95 LEU B C 1
ATOM 2168 O O . LEU B 1 95 ? -6.148 -17.219 -2.572 1 98.44 95 LEU B O 1
ATOM 2172 N N . PHE B 1 96 ? -5.582 -17.078 -0.406 1 98.5 96 PHE B N 1
ATOM 2173 C CA . PHE B 1 96 ? -5.133 -18.453 -0.269 1 98.5 96 PHE B CA 1
ATOM 2174 C C . PHE B 1 96 ? -6.246 -19.422 -0.637 1 98.5 96 PHE B C 1
ATOM 2176 O O . PHE B 1 96 ? -6.039 -20.344 -1.436 1 98.5 96 PHE B O 1
ATOM 2183 N N . HIS B 1 97 ? -7.418 -19.188 -0.187 1 98.44 97 HIS B N 1
ATOM 2184 C CA . HIS B 1 97 ? -8.531 -20.109 -0.399 1 98.44 97 HIS B CA 1
ATOM 2185 C C . HIS B 1 97 ? -9.195 -19.859 -1.75 1 98.44 97 HIS B C 1
ATOM 2187 O O . HIS B 1 97 ? -9.977 -20.703 -2.217 1 98.44 97 HIS B O 1
ATOM 2193 N N . ALA B 1 98 ? -8.922 -18.719 -2.352 1 98.12 98 ALA B N 1
ATOM 2194 C CA . ALA B 1 98 ? -9.438 -18.453 -3.691 1 98.12 98 ALA B CA 1
ATOM 2195 C C . ALA B 1 98 ? -8.656 -19.234 -4.746 1 98.12 98 ALA B C 1
ATOM 2197 O O . ALA B 1 98 ? -9.156 -19.484 -5.848 1 98.12 98 ALA B O 1
ATOM 2198 N N . MET B 1 99 ? -7.402 -19.594 -4.445 1 97.19 99 MET B N 1
ATOM 2199 C CA . MET B 1 99 ? -6.605 -20.422 -5.355 1 97.19 99 MET B CA 1
ATOM 2200 C C . MET B 1 99 ? -7.254 -21.781 -5.57 1 97.19 99 MET B C 1
ATOM 2202 O O . MET B 1 99 ? -7.855 -22.328 -4.652 1 97.19 99 MET B O 1
ATOM 2206 N N . PRO B 1 100 ? -7.141 -22.297 -6.793 1 95.56 100 PRO B N 1
ATOM 2207 C CA . PRO B 1 100 ? -7.566 -23.688 -6.965 1 95.56 100 PRO B CA 1
ATOM 2208 C C . PRO B 1 100 ? -6.859 -24.641 -6.004 1 95.56 100 PRO B C 1
ATOM 2210 O O . PRO B 1 100 ? -5.637 -24.594 -5.863 1 95.56 100 PRO B O 1
ATOM 2213 N N . ALA B 1 101 ? -7.625 -25.5 -5.391 1 96 101 ALA B N 1
ATOM 2214 C CA . ALA B 1 101 ? -7.113 -26.391 -4.352 1 96 101 ALA B CA 1
ATOM 2215 C C . ALA B 1 101 ? -5.977 -27.266 -4.887 1 96 101 ALA B C 1
ATOM 2217 O O . ALA B 1 101 ? -5 -27.516 -4.18 1 96 101 ALA B O 1
ATOM 2218 N N . ALA B 1 102 ? -6.086 -27.719 -6.086 1 95.62 102 ALA B N 1
ATOM 2219 C CA . ALA B 1 102 ? -5.078 -28.578 -6.688 1 95.62 102 ALA B CA 1
ATOM 2220 C C . ALA B 1 102 ? -3.74 -27.859 -6.82 1 95.62 102 ALA B C 1
ATOM 2222 O O . ALA B 1 102 ? -2.682 -28.469 -6.645 1 95.62 102 ALA B O 1
ATOM 2223 N N . ILE B 1 103 ? -3.777 -26.594 -7.109 1 95.44 103 ILE B N 1
ATOM 2224 C CA . ILE B 1 103 ? -2.559 -25.797 -7.27 1 95.44 103 ILE B CA 1
ATOM 2225 C C . ILE B 1 103 ? -1.927 -25.547 -5.902 1 95.44 103 ILE B C 1
ATOM 2227 O O . ILE B 1 103 ? -0.711 -25.672 -5.738 1 95.44 103 ILE B O 1
ATOM 2231 N N . ARG B 1 104 ? -2.73 -25.234 -4.898 1 96.19 104 ARG B N 1
ATOM 2232 C CA . ARG B 1 104 ? -2.215 -25.031 -3.547 1 96.19 104 ARG B CA 1
ATOM 2233 C C . ARG B 1 104 ? -1.462 -26.266 -3.062 1 96.19 104 ARG B C 1
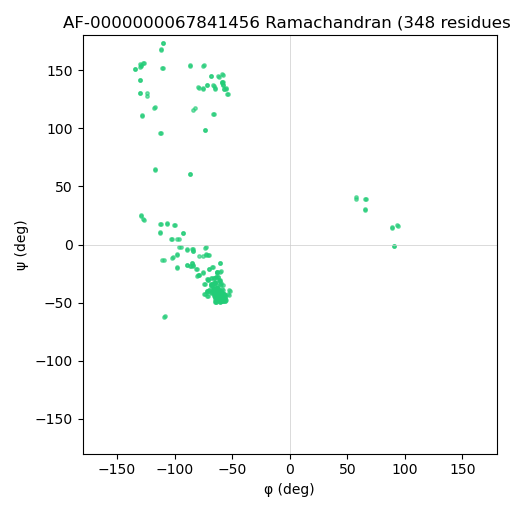ATOM 2235 O O . ARG B 1 104 ? -0.392 -26.156 -2.461 1 96.19 104 ARG B O 1
ATOM 2242 N N . GLU B 1 105 ? -2.045 -27.344 -3.344 1 96.12 105 GLU B N 1
ATOM 2243 C CA . GLU B 1 105 ? -1.427 -28.609 -2.955 1 96.12 105 GLU B CA 1
ATOM 2244 C C . GLU B 1 105 ? -0.102 -28.828 -3.682 1 96.12 105 GLU B C 1
ATOM 2246 O O . GLU B 1 105 ? 0.898 -29.188 -3.064 1 96.12 105 GLU B O 1
ATOM 2251 N N . SER B 1 106 ? -0.099 -28.578 -4.977 1 95.44 106 SER B N 1
ATOM 2252 C CA . SER B 1 106 ? 1.106 -28.75 -5.781 1 95.44 106 SER B CA 1
ATOM 2253 C C . SER B 1 106 ? 2.225 -27.828 -5.305 1 95.44 106 SER B C 1
ATOM 2255 O O . SER B 1 106 ? 3.402 -28.188 -5.383 1 95.44 106 SER B O 1
ATOM 2257 N N . LEU B 1 107 ? 1.83 -26.688 -4.793 1 96.56 107 LEU B N 1
ATOM 2258 C CA . LEU B 1 107 ? 2.797 -25.703 -4.336 1 96.56 107 LEU B CA 1
ATOM 2259 C C . LEU B 1 107 ? 3.158 -25.922 -2.873 1 96.56 107 LEU B C 1
ATOM 2261 O O . LEU B 1 107 ? 3.953 -25.172 -2.303 1 96.56 107 LEU B O 1
ATOM 2265 N N . ALA B 1 108 ? 2.543 -26.859 -2.186 1 95.81 108 ALA B N 1
ATOM 2266 C CA . ALA B 1 108 ? 2.744 -27.203 -0.779 1 95.81 108 ALA B CA 1
ATOM 2267 C C . ALA B 1 108 ? 2.301 -26.047 0.126 1 95.81 108 ALA B C 1
ATOM 2269 O O . ALA B 1 108 ? 2.816 -25.891 1.236 1 95.81 108 ALA B O 1
ATOM 2270 N N . LEU B 1 109 ? 1.347 -25.297 -0.302 1 96.69 109 LEU B N 1
ATOM 2271 C CA . LEU B 1 109 ? 0.927 -24.109 0.455 1 96.69 109 LEU B CA 1
ATOM 2272 C C . LEU B 1 109 ? -0.004 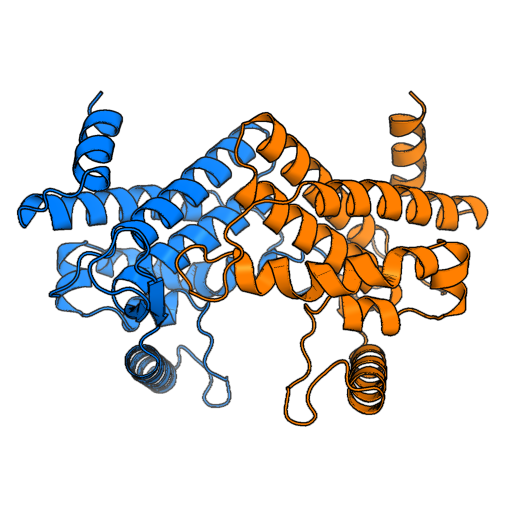-24.516 1.598 1 96.69 109 LEU B C 1
ATOM 2274 O O . LEU B 1 109 ? -0.15 -23.766 2.568 1 96.69 109 LEU B O 1
ATOM 2278 N N . ASN B 1 110 ? -0.601 -25.656 1.512 1 96.75 110 ASN B N 1
ATOM 2279 C CA . ASN B 1 110 ? -1.544 -26.062 2.543 1 96.75 110 ASN B CA 1
ATOM 2280 C C . ASN B 1 110 ? -0.885 -26.125 3.918 1 96.75 110 ASN B C 1
ATOM 2282 O O . ASN B 1 110 ? -1.522 -25.812 4.93 1 96.75 110 ASN B O 1
ATOM 2286 N N . SER B 1 111 ? 0.377 -26.484 3.918 1 95.69 111 SER B N 1
ATOM 2287 C CA . SER B 1 111 ? 1.105 -26.594 5.18 1 95.69 111 SER B CA 1
ATOM 2288 C C . SER B 1 111 ? 1.357 -25.219 5.789 1 95.69 111 SER B C 1
ATOM 2290 O O . SER B 1 111 ? 1.736 -25.109 6.957 1 95.69 111 SER B O 1
ATOM 2292 N N . GLN B 1 112 ? 1.08 -24.141 5.051 1 96.69 112 GLN B N 1
ATOM 2293 C CA . GLN B 1 112 ? 1.38 -22.781 5.508 1 96.69 112 GLN B CA 1
ATOM 2294 C C . GLN B 1 112 ? 0.099 -22 5.773 1 96.69 112 GLN B C 1
ATOM 2296 O O . GLN B 1 112 ? 0.137 -20.781 5.934 1 96.69 112 GLN B O 1
ATOM 2301 N N . GLU B 1 113 ? -1.061 -22.625 5.785 1 97.12 113 GLU B N 1
ATOM 2302 C CA . GLU B 1 113 ? -2.33 -21.938 5.957 1 97.12 113 GLU B CA 1
ATOM 2303 C C . GLU B 1 113 ? -2.305 -21.031 7.191 1 97.12 113 GLU B C 1
ATOM 2305 O O . GLU B 1 113 ? -2.824 -19.922 7.168 1 97.12 113 GLU B O 1
ATOM 2310 N N . HIS B 1 114 ? -1.677 -21.516 8.297 1 97.12 114 HIS B N 1
ATOM 2311 C CA . HIS B 1 114 ? -1.615 -20.75 9.539 1 97.12 114 HIS B CA 1
ATOM 2312 C C . HIS B 1 114 ? -0.858 -19.453 9.344 1 97.12 114 HIS B C 1
ATOM 2314 O O . HIS B 1 114 ? -1.206 -18.422 9.945 1 97.12 114 HIS B O 1
ATOM 2320 N N . SER B 1 115 ? 0.17 -19.453 8.555 1 96.69 115 SER B N 1
ATOM 2321 C CA . SER B 1 115 ? 0.93 -18.234 8.273 1 96.69 115 SER B CA 1
ATOM 2322 C C . SER B 1 115 ? 0.093 -17.234 7.488 1 96.69 115 SER B C 1
ATOM 2324 O O . SER B 1 115 ? 0.129 -16.031 7.77 1 96.69 115 SER B O 1
ATOM 2326 N N . PHE B 1 116 ? -0.672 -17.688 6.516 1 97.56 116 PHE B N 1
ATOM 2327 C CA . PHE B 1 116 ? -1.53 -16.812 5.73 1 97.56 116 PHE B CA 1
ATOM 2328 C C . PHE B 1 116 ? -2.621 -16.203 6.602 1 97.56 116 PHE B C 1
ATOM 2330 O O . PHE B 1 116 ? -3.039 -15.062 6.379 1 97.56 116 PHE B O 1
ATOM 2337 N N . GLU B 1 117 ? -3.037 -16.984 7.562 1 97.31 117 GLU B N 1
ATOM 2338 C CA . GLU B 1 117 ? -4.012 -16.469 8.516 1 97.31 117 GLU B CA 1
ATOM 2339 C C . GLU B 1 117 ? -3.383 -15.43 9.438 1 97.31 117 GLU B C 1
ATOM 2341 O O . GLU B 1 117 ? -3.975 -14.375 9.695 1 97.31 117 GLU B O 1
ATOM 2346 N N . ARG B 1 118 ? -2.203 -15.727 9.93 1 95.69 118 ARG B N 1
ATOM 2347 C CA . ARG B 1 118 ? -1.511 -14.836 10.852 1 95.69 118 ARG B CA 1
ATOM 2348 C C . ARG B 1 118 ? -1.221 -13.484 10.203 1 95.69 118 ARG B C 1
ATOM 2350 O O . ARG B 1 118 ? -1.391 -12.438 10.836 1 95.69 118 ARG B O 1
ATOM 2357 N N . TYR B 1 119 ? -0.837 -13.477 8.938 1 95.38 119 TYR B N 1
ATOM 2358 C CA . TYR B 1 119 ? -0.346 -12.266 8.289 1 95.38 119 TYR B CA 1
ATOM 2359 C C . TYR B 1 119 ? -1.381 -11.711 7.316 1 95.38 119 TYR B C 1
ATOM 2361 O O . TYR B 1 119 ? -1.049 -10.914 6.434 1 95.38 119 TYR B O 1
ATOM 2369 N N . ARG B 1 120 ? -2.615 -12.109 7.449 1 95.56 120 ARG B N 1
ATOM 2370 C CA . ARG B 1 120 ? -3.643 -11.93 6.43 1 95.56 120 ARG B CA 1
ATOM 2371 C C . ARG B 1 120 ? -3.906 -10.445 6.168 1 95.56 120 ARG B C 1
ATOM 2373 O O . ARG B 1 120 ? -4.281 -10.062 5.059 1 95.56 120 ARG B O 1
ATOM 2380 N N . ASP B 1 121 ? -3.602 -9.523 7.164 1 94.31 121 ASP B N 1
ATOM 2381 C CA . ASP B 1 121 ? -3.977 -8.125 7 1 94.31 121 ASP B CA 1
ATOM 2382 C C . ASP B 1 121 ? -2.77 -7.207 7.195 1 94.31 121 ASP B C 1
ATOM 2384 O O . ASP B 1 121 ? -2.928 -6.023 7.492 1 94.31 121 ASP B O 1
ATOM 2388 N N . VAL B 1 122 ? -1.56 -7.738 7.039 1 93.75 122 VAL B N 1
ATOM 2389 C CA . VAL B 1 122 ? -0.342 -6.973 7.285 1 93.75 122 VAL B CA 1
ATOM 2390 C C . VAL B 1 122 ? -0.31 -5.746 6.375 1 93.75 122 VAL B C 1
ATOM 2392 O O . VAL B 1 122 ? -0.039 -4.633 6.832 1 93.75 122 VAL B O 1
ATOM 2395 N N . PHE B 1 123 ? -0.585 -5.949 5.121 1 94 123 PHE B N 1
ATOM 2396 C CA . PHE B 1 123 ? -0.507 -4.836 4.184 1 94 123 PHE B CA 1
ATOM 2397 C C . PHE B 1 123 ? -1.443 -3.707 4.602 1 94 123 PHE B C 1
ATOM 2399 O O . PHE B 1 123 ? -1.022 -2.555 4.719 1 94 123 PHE B O 1
ATOM 2406 N N . THR B 1 124 ? -2.664 -3.979 4.906 1 92.62 124 THR B N 1
ATOM 2407 C CA . THR B 1 124 ? -3.67 -2.953 5.152 1 92.62 124 THR B CA 1
ATOM 2408 C C . THR B 1 124 ? -3.537 -2.395 6.566 1 92.62 124 THR B C 1
ATOM 2410 O O . THR B 1 124 ? -3.795 -1.211 6.801 1 92.62 124 THR B O 1
ATOM 2413 N N . ASN B 1 125 ? -3.02 -3.176 7.477 1 90.56 125 ASN B N 1
ATOM 2414 C CA . ASN B 1 125 ? -3.006 -2.748 8.867 1 90.56 125 ASN B CA 1
ATOM 2415 C C . ASN B 1 125 ? -1.66 -2.139 9.258 1 90.56 125 ASN B C 1
ATOM 2417 O O . ASN B 1 125 ? -1.567 -1.395 10.234 1 90.56 125 ASN B O 1
ATOM 2421 N N . SER B 1 126 ? -0.665 -2.428 8.5 1 90.94 126 SER B N 1
ATOM 2422 C CA . SER B 1 126 ? 0.653 -2.037 8.992 1 90.94 126 SER B CA 1
ATOM 2423 C C . SER B 1 126 ? 1.238 -0.903 8.156 1 90.94 126 SER B C 1
ATOM 2425 O O . SER B 1 126 ? 2.207 -0.26 8.57 1 90.94 126 SER B O 1
ATOM 2427 N N . ARG B 1 127 ? 0.687 -0.604 7.016 1 90.19 127 ARG B N 1
ATOM 2428 C CA . ARG B 1 127 ? 1.225 0.474 6.191 1 90.19 127 ARG B CA 1
ATOM 2429 C C . ARG B 1 127 ? 1.114 1.816 6.906 1 90.19 127 ARG B C 1
ATOM 2431 O O . ARG B 1 127 ? 1.873 2.744 6.617 1 90.19 127 ARG B O 1
ATOM 2438 N N . TYR B 1 128 ? 0.146 1.905 7.844 1 91.69 128 TYR B N 1
ATOM 2439 C CA . TYR B 1 128 ? -0.009 3.082 8.688 1 91.69 128 TYR B CA 1
ATOM 2440 C C . TYR B 1 128 ? 0.344 2.766 10.133 1 91.69 128 TYR B C 1
ATOM 2442 O O . TYR B 1 128 ? -0.531 2.412 10.93 1 91.69 128 TYR B O 1
ATOM 2450 N N . GLN B 1 129 ? 1.505 3.041 10.461 1 89.88 129 GLN B N 1
ATOM 2451 C CA . GLN B 1 129 ? 2.068 2.576 11.727 1 89.88 129 GLN B CA 1
ATOM 2452 C C . GLN B 1 129 ? 1.434 3.299 12.906 1 89.88 129 GLN B C 1
ATOM 2454 O O . GLN B 1 129 ? 1.402 2.77 14.023 1 89.88 129 GLN B O 1
ATOM 2459 N N . TYR B 1 130 ? 0.872 4.422 12.68 1 90.06 130 TYR B N 1
ATOM 2460 C CA . TYR B 1 130 ? 0.337 5.25 13.75 1 90.06 130 TYR B CA 1
ATOM 2461 C C . TYR B 1 130 ? -1.076 4.816 14.125 1 90.06 130 TYR B C 1
ATOM 2463 O O . TYR B 1 130 ? -1.662 5.34 15.07 1 90.06 130 TYR B O 1
ATOM 2471 N N . GLU B 1 131 ? -1.627 3.863 13.43 1 92.06 131 GLU B N 1
ATOM 2472 C CA . GLU B 1 131 ? -2.982 3.4 13.711 1 92.06 131 GLU B CA 1
ATOM 2473 C C . GLU B 1 131 ? -2.982 2.314 14.781 1 92.06 131 GLU B C 1
ATOM 2475 O O . GLU B 1 131 ? -2.02 1.554 14.906 1 92.06 131 GLU B O 1
ATOM 2480 N N . SER B 1 132 ? -4.031 2.18 15.469 1 89.56 132 SER B N 1
ATOM 2481 C CA . SER B 1 132 ? -4.125 1.244 16.578 1 89.56 132 SER B CA 1
ATOM 2482 C C . SER B 1 132 ? -4.074 -0.201 16.094 1 89.56 132 SER B C 1
ATOM 2484 O O . SER B 1 132 ? -3.57 -1.079 16.797 1 89.56 132 SER B O 1
ATOM 2486 N N . ALA B 1 133 ? -4.543 -0.446 14.859 1 86.44 133 ALA B N 1
ATOM 2487 C CA . ALA B 1 133 ? -4.625 -1.806 14.336 1 86.44 133 ALA B CA 1
ATOM 2488 C C . ALA B 1 133 ? -3.289 -2.246 13.742 1 86.44 133 ALA B C 1
ATOM 2490 O O . ALA B 1 133 ? -3.115 -3.414 13.391 1 86.44 133 ALA B O 1
ATOM 2491 N N . SER B 1 134 ? -2.322 -1.282 13.695 1 88.69 134 SER B N 1
ATOM 2492 C CA . SER B 1 134 ? -1.039 -1.601 13.078 1 88.69 134 SER B CA 1
ATOM 2493 C C . SER B 1 134 ? -0.259 -2.609 13.914 1 88.69 134 SER B C 1
ATOM 2495 O O . SER B 1 134 ? -0.318 -2.582 15.148 1 88.69 134 SER B O 1
ATOM 2497 N N . TRP B 1 135 ? 0.415 -3.41 13.172 1 85.12 135 TRP B N 1
ATOM 2498 C CA . TRP B 1 135 ? 1.354 -4.293 13.859 1 85.12 135 TRP B CA 1
ATOM 2499 C C . TRP B 1 135 ? 2.473 -3.49 14.516 1 85.12 135 TRP B C 1
ATOM 2501 O O . TRP B 1 135 ? 3.014 -2.559 13.922 1 85.12 135 TRP B O 1
ATOM 2511 N N . LYS B 1 136 ? 2.777 -3.756 15.625 1 78.94 136 LYS B N 1
ATOM 2512 C CA . LYS B 1 136 ? 3.773 -2.994 16.375 1 78.94 136 LYS B CA 1
ATOM 2513 C C . LYS B 1 136 ? 5.184 -3.514 16.109 1 78.94 136 LYS B C 1
ATOM 2515 O O . LYS B 1 136 ? 6.164 -2.801 16.312 1 78.94 136 LYS B O 1
ATOM 2520 N N . PHE B 1 137 ? 5.188 -4.762 15.586 1 80.88 137 PHE B N 1
ATOM 2521 C CA . PHE B 1 137 ? 6.5 -5.344 15.336 1 80.88 137 PHE B CA 1
ATOM 2522 C C . PHE B 1 137 ? 6.586 -5.895 13.914 1 80.88 137 PHE B C 1
ATOM 2524 O O . PHE B 1 137 ? 5.574 -6.309 13.344 1 80.88 137 PHE B O 1
ATOM 2531 N N . ALA B 1 138 ? 7.781 -5.664 13.406 1 87.38 138 ALA B N 1
ATOM 2532 C CA . ALA B 1 138 ? 8.062 -6.281 12.109 1 87.38 138 ALA B CA 1
ATOM 2533 C C . ALA B 1 138 ? 8.422 -7.754 12.273 1 87.38 138 ALA B C 1
ATOM 2535 O O . ALA B 1 138 ? 9.109 -8.133 13.219 1 87.38 138 ALA B O 1
ATOM 2536 N N . ASP B 1 139 ? 7.895 -8.609 11.477 1 88.75 139 ASP B N 1
ATOM 2537 C CA . ASP B 1 139 ? 8.133 -10.047 11.453 1 88.75 139 ASP B CA 1
ATOM 2538 C C . ASP B 1 139 ? 8.75 -10.477 10.125 1 88.75 139 ASP B C 1
ATOM 2540 O O . ASP B 1 139 ? 8.133 -10.336 9.07 1 88.75 139 ASP B O 1
ATOM 2544 N N . PRO B 1 140 ? 9.953 -11 10.195 1 89.38 140 PRO B N 1
ATOM 2545 C CA . PRO B 1 140 ? 10.625 -11.383 8.953 1 89.38 140 PRO B CA 1
ATOM 2546 C C . PRO B 1 140 ? 10.016 -12.633 8.32 1 89.38 140 PRO B C 1
ATOM 2548 O O . PRO B 1 140 ? 10.352 -12.969 7.18 1 89.38 140 PRO B O 1
ATOM 2551 N N . VAL B 1 141 ? 9.156 -13.305 8.969 1 93.06 141 VAL B N 1
ATOM 2552 C CA . VAL B 1 141 ? 8.625 -14.586 8.523 1 93.06 141 VAL B CA 1
ATOM 2553 C C . VAL B 1 141 ? 7.871 -14.406 7.211 1 93.06 141 VAL B C 1
ATOM 2555 O O . VAL B 1 141 ? 7.961 -15.25 6.316 1 93.06 141 VAL B O 1
ATOM 2558 N N . LEU B 1 142 ? 7.184 -13.305 7.09 1 95.44 142 LEU B N 1
ATOM 2559 C CA . LEU B 1 142 ? 6.395 -13.078 5.883 1 95.44 142 LEU B CA 1
ATOM 2560 C C . LEU B 1 142 ? 7.297 -12.945 4.664 1 95.44 142 LEU B C 1
ATOM 2562 O O . LEU B 1 142 ? 6.973 -13.453 3.588 1 95.44 142 LEU B O 1
ATOM 2566 N N . MET B 1 143 ? 8.359 -12.258 4.812 1 97.12 143 MET B N 1
ATOM 2567 C CA . MET B 1 143 ? 9.32 -12.133 3.717 1 97.12 143 MET B CA 1
ATOM 2568 C C . MET B 1 143 ? 9.883 -13.492 3.33 1 97.12 143 MET B C 1
ATOM 2570 O O . MET B 1 143 ? 10.031 -13.797 2.143 1 97.12 143 MET B O 1
ATOM 2574 N N . GLY B 1 144 ? 10.219 -14.305 4.344 1 97 144 GLY B N 1
ATOM 2575 C CA . GLY B 1 144 ? 10.672 -15.664 4.086 1 97 144 GLY B CA 1
ATOM 2576 C C . GLY B 1 144 ? 9.633 -16.516 3.383 1 97 144 GLY B C 1
ATOM 2577 O O . GLY B 1 144 ? 9.953 -17.266 2.463 1 97 144 GLY B O 1
ATOM 2578 N N . LEU B 1 145 ? 8.438 -16.391 3.84 1 97.56 145 LEU B N 1
ATOM 2579 C CA . LEU B 1 145 ? 7.332 -17.109 3.225 1 97.56 145 LEU B CA 1
ATOM 2580 C C . LEU B 1 145 ? 7.16 -16.703 1.765 1 97.56 145 LEU B C 1
ATOM 2582 O O . LEU B 1 145 ? 6.898 -17.562 0.908 1 97.56 145 LEU B O 1
ATOM 2586 N N . LEU B 1 146 ? 7.281 -15.406 1.481 1 98.12 146 LEU B N 1
ATOM 2587 C CA . LEU B 1 146 ? 7.195 -14.922 0.108 1 98.12 146 LEU B CA 1
ATOM 2588 C C . LEU B 1 146 ? 8.305 -15.523 -0.751 1 98.12 146 LEU B C 1
ATOM 2590 O O . LEU B 1 146 ? 8.047 -15.977 -1.87 1 98.12 146 LEU B O 1
ATOM 2594 N N . ARG B 1 147 ? 9.5 -15.508 -0.257 1 97.25 147 ARG B N 1
ATOM 2595 C CA . ARG B 1 147 ? 10.641 -16.078 -0.97 1 97.25 147 ARG B CA 1
ATOM 2596 C C . ARG B 1 147 ? 10.398 -17.547 -1.283 1 97.25 147 ARG B C 1
ATOM 2598 O O . ARG B 1 147 ? 10.602 -18 -2.416 1 97.25 147 ARG B O 1
ATOM 2605 N N . TRP B 1 148 ? 9.977 -18.25 -0.284 1 97.25 148 TRP B N 1
ATOM 2606 C CA . TRP B 1 148 ? 9.711 -19.672 -0.409 1 97.25 148 TRP B CA 1
ATOM 2607 C C . TRP B 1 148 ? 8.586 -19.938 -1.408 1 97.25 148 TRP B C 1
ATOM 2609 O O . TRP B 1 148 ? 8.719 -20.797 -2.279 1 97.25 148 TRP B O 1
ATOM 2619 N N . THR B 1 149 ? 7.5 -19.25 -1.321 1 97.94 149 THR B N 1
ATOM 2620 C CA . THR B 1 149 ? 6.344 -19.422 -2.191 1 97.94 149 THR B CA 1
ATOM 2621 C C . THR B 1 149 ? 6.699 -19.094 -3.637 1 97.94 149 THR B C 1
ATOM 2623 O O . THR B 1 149 ? 6.297 -19.797 -4.562 1 97.94 149 THR B O 1
ATOM 2626 N N . LEU B 1 150 ? 7.445 -17.984 -3.842 1 97.75 150 LEU B N 1
ATOM 2627 C CA . LEU B 1 150 ? 7.848 -17.594 -5.188 1 97.75 150 LEU B CA 1
ATOM 2628 C C . LEU B 1 150 ? 8.688 -18.672 -5.844 1 97.75 150 LEU B C 1
ATOM 2630 O O . LEU B 1 150 ? 8.484 -19 -7.016 1 97.75 150 LEU B O 1
ATOM 2634 N N . ALA B 1 151 ? 9.57 -19.219 -5.09 1 96.56 151 ALA B N 1
ATOM 2635 C CA . ALA B 1 151 ? 10.406 -20.297 -5.605 1 96.56 151 ALA B CA 1
ATOM 2636 C C . ALA B 1 151 ? 9.555 -21.5 -6.023 1 96.56 151 ALA B C 1
ATOM 2638 O O . ALA B 1 151 ? 9.789 -22.078 -7.078 1 96.56 151 ALA B O 1
ATOM 2639 N N . ASN B 1 152 ? 8.586 -21.844 -5.219 1 96.5 152 ASN B N 1
ATOM 2640 C CA . ASN B 1 152 ? 7.711 -22.953 -5.531 1 96.5 152 ASN B CA 1
ATOM 2641 C C . ASN B 1 152 ? 6.863 -22.688 -6.766 1 96.5 152 ASN B C 1
ATOM 2643 O O . ASN B 1 152 ? 6.613 -23.578 -7.57 1 96.5 152 ASN B O 1
ATOM 2647 N N . VAL B 1 153 ? 6.41 -21.484 -6.879 1 96.94 153 VAL B N 1
ATOM 2648 C CA . VAL B 1 153 ? 5.59 -21.094 -8.023 1 96.94 153 VAL B CA 1
ATOM 2649 C C . VAL B 1 153 ? 6.414 -21.188 -9.305 1 96.94 153 VAL B C 1
ATOM 2651 O O . VAL B 1 153 ? 5.938 -21.688 -10.32 1 96.94 153 VAL B O 1
ATOM 2654 N N . VAL B 1 154 ? 7.602 -20.656 -9.242 1 95.69 154 VAL B N 1
ATOM 2655 C CA . VAL B 1 154 ? 8.477 -20.734 -10.406 1 95.69 154 VAL B CA 1
ATOM 2656 C C . VAL B 1 154 ? 8.75 -22.188 -10.758 1 95.69 154 VAL B C 1
ATOM 2658 O O . VAL B 1 154 ? 8.703 -22.578 -11.93 1 95.69 154 VAL B O 1
ATOM 2661 N N . GLY B 1 155 ? 9.031 -23.016 -9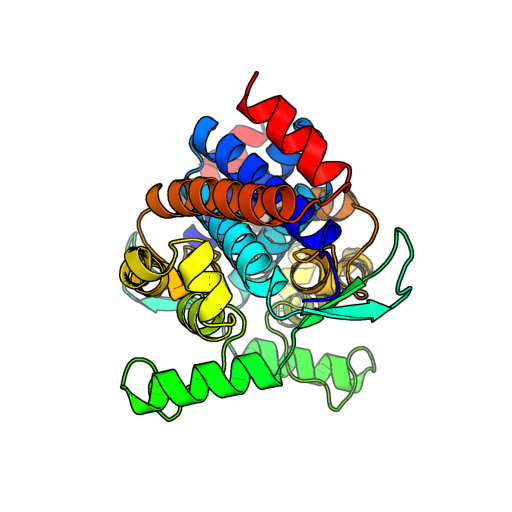.781 1 94.12 155 GLY B N 1
ATOM 2662 C CA . GLY B 1 155 ? 9.203 -24.438 -10 1 94.12 155 GLY B CA 1
ATOM 2663 C C . GLY B 1 155 ? 7.988 -25.094 -10.633 1 94.12 155 GLY B C 1
ATOM 2664 O O . GLY B 1 155 ? 8.125 -25.938 -11.508 1 94.12 155 GLY B O 1
ATOM 2665 N N . TYR B 1 156 ? 6.855 -24.734 -10.164 1 94.88 156 TYR B N 1
ATOM 2666 C CA . TYR B 1 156 ? 5.59 -25.234 -10.68 1 94.88 156 TYR B CA 1
ATOM 2667 C C . TYR B 1 156 ? 5.473 -24.984 -12.18 1 94.88 156 TYR B C 1
ATOM 2669 O O . TYR B 1 156 ? 5.121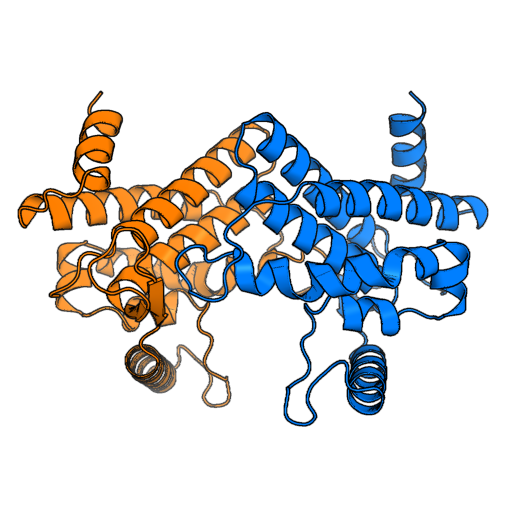 -25.891 -12.938 1 94.88 156 TYR B O 1
ATOM 2677 N N . TYR B 1 157 ? 5.754 -23.797 -12.633 1 94.25 157 TYR B N 1
ATOM 2678 C CA . TYR B 1 157 ? 5.633 -23.469 -14.047 1 94.25 157 TYR B CA 1
ATOM 2679 C C . TYR B 1 157 ? 6.75 -24.094 -14.859 1 94.25 157 TYR B C 1
ATOM 2681 O O . TYR B 1 157 ? 6.547 -24.484 -16.016 1 94.25 157 TYR B O 1
ATOM 2689 N N . LYS B 1 158 ? 7.879 -24.172 -14.242 1 93.19 158 LYS B N 1
ATOM 2690 C CA . LYS B 1 158 ? 8.984 -24.844 -14.914 1 93.19 158 LYS B CA 1
ATOM 2691 C C . LYS B 1 158 ? 8.641 -26.312 -15.188 1 93.19 158 LYS B C 1
ATOM 2693 O O . LYS B 1 158 ? 8.852 -26.797 -16.297 1 93.19 158 LYS B O 1
ATOM 2698 N N . GLU B 1 159 ? 8.172 -26.984 -14.234 1 93 159 GLU B N 1
ATOM 2699 C CA . GLU B 1 159 ? 7.812 -28.406 -14.352 1 93 159 GLU B CA 1
ATOM 2700 C C . GLU B 1 159 ? 6.738 -28.609 -15.414 1 93 159 GLU B C 1
ATOM 2702 O O . GLU B 1 159 ? 6.664 -29.672 -16.031 1 93 159 GLU B O 1
ATOM 2707 N N . ARG B 1 160 ? 6.066 -27.625 -15.656 1 92.25 160 ARG B N 1
ATOM 2708 C CA . ARG B 1 160 ? 4.98 -27.719 -16.625 1 92.25 160 ARG B CA 1
ATOM 2709 C C . ARG B 1 160 ? 5.422 -27.203 -18 1 92.25 160 ARG B C 1
ATOM 2711 O O . ARG B 1 160 ? 4.598 -27.031 -18.891 1 92.25 160 ARG B O 1
ATOM 2718 N N . GLY B 1 161 ? 6.754 -26.859 -18.109 1 90.44 161 GLY B N 1
ATOM 2719 C CA . GLY B 1 161 ? 7.355 -26.609 -19.422 1 90.44 161 GLY B CA 1
ATOM 2720 C C . GLY B 1 161 ? 7.34 -25.156 -19.812 1 90.44 161 GLY B C 1
ATOM 2721 O O . GLY B 1 161 ? 7.484 -24.812 -20.984 1 90.44 161 GLY B O 1
ATOM 2722 N N . SER B 1 162 ? 7.121 -24.297 -18.844 1 90.62 162 SER B N 1
ATOM 2723 C CA . SER B 1 162 ? 7.109 -22.875 -19.172 1 90.62 162 SER B CA 1
ATOM 2724 C C . SER B 1 162 ? 8.43 -22.453 -19.797 1 90.62 162 SER B C 1
ATOM 2726 O O . SER B 1 162 ? 9.5 -22.828 -19.328 1 90.62 162 SER B O 1
ATOM 2728 N N . GLN B 1 163 ? 8.32 -21.594 -20.891 1 88.69 163 GLN B N 1
ATOM 2729 C CA . GLN B 1 163 ? 9.492 -21.031 -21.562 1 88.69 163 GLN B CA 1
ATOM 2730 C C . GLN B 1 163 ? 9.578 -19.516 -21.344 1 88.69 163 GLN B C 1
ATOM 2732 O O . GLN B 1 163 ? 10.32 -18.828 -22.031 1 88.69 163 GLN B O 1
ATOM 2737 N N . ASP B 1 164 ? 8.844 -19.109 -20.344 1 88.5 164 ASP B N 1
ATOM 2738 C CA . ASP B 1 164 ? 8.875 -17.672 -20.062 1 88.5 164 ASP B CA 1
ATOM 2739 C C . ASP B 1 164 ? 10.258 -17.234 -19.578 1 88.5 164 ASP B C 1
ATOM 2741 O O . ASP B 1 164 ? 10.859 -17.891 -18.734 1 88.5 164 ASP B O 1
ATOM 2745 N N . PRO B 1 165 ? 10.695 -16.094 -20.094 1 88.06 165 PRO B N 1
ATOM 2746 C CA . PRO B 1 165 ? 12.039 -15.633 -19.734 1 88.06 165 PRO B CA 1
ATOM 2747 C C . PRO B 1 165 ? 12.203 -15.398 -18.234 1 88.06 165 PRO B C 1
ATOM 2749 O O . PRO B 1 165 ? 13.289 -15.633 -17.688 1 88.06 165 PRO B O 1
ATOM 2752 N N . PHE B 1 166 ? 11.219 -14.984 -17.625 1 89.19 166 PHE B N 1
ATOM 2753 C CA . PHE B 1 166 ? 11.312 -14.75 -16.188 1 89.19 166 PHE B CA 1
ATOM 2754 C C . PHE B 1 166 ? 11.57 -16.062 -15.438 1 89.19 166 PHE B C 1
ATOM 2756 O O . PHE B 1 166 ? 12.422 -16.109 -14.555 1 89.19 166 PHE B O 1
ATOM 2763 N N . VAL B 1 167 ? 10.82 -17.031 -15.719 1 91.56 167 VAL B N 1
ATOM 2764 C CA . VAL B 1 167 ? 10.953 -18.328 -15.07 1 91.56 167 VAL B CA 1
ATOM 2765 C C . VAL B 1 167 ? 12.359 -18.875 -15.297 1 91.56 167 VAL B C 1
ATOM 2767 O O . VAL B 1 167 ? 13.023 -19.297 -14.352 1 91.56 167 VAL B O 1
ATOM 2770 N N . LEU B 1 168 ? 12.805 -18.781 -16.516 1 90.5 168 LEU B N 1
ATOM 2771 C CA . LEU B 1 168 ? 14.109 -19.328 -16.875 1 90.5 168 LEU B CA 1
ATOM 2772 C C . LEU B 1 168 ? 15.227 -18.547 -16.172 1 90.5 168 LEU B C 1
ATOM 2774 O O . LEU B 1 168 ? 16.172 -19.156 -15.648 1 90.5 168 LEU B O 1
ATOM 2778 N N . CYS B 1 169 ? 15.125 -17.297 -16.094 1 90.69 169 CYS B N 1
ATOM 2779 C CA . CYS B 1 169 ? 16.156 -16.453 -15.477 1 90.69 169 CYS B CA 1
ATOM 2780 C C . CYS B 1 169 ? 16.156 -16.625 -13.961 1 90.69 169 CYS B C 1
ATOM 2782 O O . CYS B 1 169 ? 17.219 -16.641 -13.344 1 90.69 169 CYS B O 1
ATOM 2784 N N . TYR B 1 170 ? 15 -16.703 -13.43 1 91.25 170 TYR B N 1
ATOM 2785 C CA . TYR B 1 170 ? 14.891 -16.875 -11.984 1 91.25 170 TYR B CA 1
ATOM 2786 C C . TYR B 1 170 ? 15.617 -18.141 -11.539 1 91.25 170 TYR B C 1
ATOM 2788 O O . TYR B 1 170 ? 16.344 -18.125 -10.539 1 91.25 170 TYR B O 1
ATOM 2796 N N . ILE B 1 171 ? 15.406 -19.172 -12.211 1 88.12 171 ILE B N 1
ATOM 2797 C CA . ILE B 1 171 ? 16.016 -20.453 -11.883 1 88.12 171 ILE B CA 1
ATOM 2798 C C . ILE B 1 171 ? 17.531 -20.359 -12 1 88.12 171 ILE B C 1
ATOM 2800 O O . ILE B 1 171 ? 18.266 -20.859 -11.133 1 88.12 171 ILE B O 1
ATOM 2804 N N . ALA B 1 172 ? 17.922 -19.688 -12.977 1 86.44 172 ALA B N 1
ATOM 2805 C CA . ALA B 1 172 ? 19.359 -19.516 -13.18 1 86.44 172 ALA B CA 1
ATOM 2806 C C . ALA B 1 172 ? 19.984 -18.719 -12.039 1 86.44 172 ALA B C 1
ATOM 2808 O O . ALA B 1 172 ? 21.109 -19.016 -11.609 1 86.44 172 ALA B O 1
ATOM 2809 N N . GLU B 1 173 ? 19.297 -17.719 -11.531 1 85.06 173 GLU B N 1
ATOM 2810 C CA . GLU B 1 173 ? 19.797 -16.844 -10.469 1 85.06 173 GLU B CA 1
ATOM 2811 C C . GLU B 1 173 ? 19.859 -17.578 -9.133 1 85.06 173 GLU B C 1
ATOM 2813 O O . GLU B 1 173 ? 20.797 -17.375 -8.359 1 85.06 173 GLU B O 1
ATOM 2818 N N . VAL B 1 174 ? 18.906 -18.375 -8.828 1 81.75 174 VAL B N 1
ATOM 2819 C CA . VAL B 1 174 ? 18.844 -19.031 -7.527 1 81.75 174 VAL B CA 1
ATOM 2820 C C . VAL B 1 174 ? 19.797 -20.219 -7.496 1 81.75 174 VAL B C 1
ATOM 2822 O O . VAL B 1 174 ? 20.312 -20.578 -6.438 1 81.75 174 VAL B O 1
ATOM 2825 N N . GLN B 1 175 ? 20.094 -20.797 -8.641 1 71.56 175 GLN B N 1
ATOM 2826 C CA . GLN B 1 175 ? 21.016 -21.922 -8.734 1 71.56 175 GLN B CA 1
ATOM 2827 C C . GLN B 1 175 ? 22.469 -21.469 -8.805 1 71.56 175 GLN B C 1
ATOM 2829 O O . GLN B 1 175 ? 23.391 -22.266 -8.641 1 71.56 175 GLN B O 1
ATOM 2834 N N . ALA B 1 176 ? 22.594 -20.25 -9.125 1 68.25 176 ALA B N 1
ATOM 2835 C CA . ALA B 1 176 ? 23.969 -19.734 -9.164 1 68.25 176 ALA B CA 1
ATOM 2836 C C . ALA B 1 176 ? 24.469 -19.422 -7.758 1 68.25 176 ALA B C 1
ATOM 2838 O O . ALA B 1 176 ? 23.688 -19.094 -6.867 1 68.25 176 ALA B O 1
#

Organism: Pseudomonas putida (strain ATCC 47054 / DSM 6125 / CFBP 8728 / NCIMB 11950 / KT2440) (NCBI:txid160488)

Solvent-accessible surface area (backbone atoms only — not comparable to full-atom values): 18892 Å² total; per-residue (Å²): 128,92,69,82,52,61,64,34,51,52,51,17,50,51,24,43,53,49,16,52,54,30,41,75,69,73,38,43,57,63,13,38,31,34,15,38,50,15,40,49,37,47,46,42,49,66,40,44,42,76,68,43,57,72,94,47,98,71,40,16,42,41,72,41,60,65,44,46,51,52,20,43,51,53,35,32,74,74,67,79,35,64,85,84,59,74,88,53,98,70,30,37,41,35,42,60,57,30,32,54,66,70,55,38,56,75,54,56,43,67,83,41,50,67,56,31,54,74,53,17,51,43,45,80,30,38,71,44,64,42,29,78,77,20,60,90,65,64,56,69,61,55,44,52,48,36,54,52,49,50,52,36,51,44,50,54,42,48,76,72,63,57,82,48,66,64,54,57,49,50,53,53,59,72,73,94,130,93,69,81,52,59,64,34,50,52,50,19,49,50,25,43,52,49,16,52,52,29,40,75,69,72,37,44,58,63,13,36,32,35,15,39,50,16,40,47,38,48,45,42,47,66,39,44,42,75,67,41,57,72,94,48,96,73,39,16,42,40,73,42,60,66,44,45,49,53,19,43,52,52,34,31,74,74,64,76,34,64,83,84,58,74,88,54,96,69,30,37,42,36,42,59,57,29,32,55,65,71,55,38,54,76,53,56,44,68,85,42,49,67,56,33,55,74,53,15,52,43,44,80,29,38,71,46,64,42,28,79,76,19,60,90,65,62,56,71,60,55,45,51,48,36,56,53,50,50,53,34,51,44,48,54,42,46,77,71,63,58,80,49,67,64,53,57,50,49,52,53,57,71,73,95

Foldseek 3Di:
DPDQPLVLLVQLVVLLVVLVVCVVVVNQLVSLLSLLVSLLSLLQRQQWDWDPPPPDPPTDIDGNVVLLVVLQVVCCVVPLDPPPDDGDSSFQLSSLNSHDPVVCVQLVVVVVSVVSSVCRCQNPAAVDPPDPSHDVDRDCVSSVVSVSSSVSVLVVCVVVPDPDPSSVVVVVVVVD/DPDQPLVLLVQLVVLLVVLVVCVVVVNQLVSLLSLLVSLLSLLQRQQWDWDPPPPDPPTDIDGNVVLLVVLQVVCCVVPLDPPPDDGDSSFQLSSLNSHDPVVCVQLVVVVVSVVSSVCRCQNPAAVDPPDPSHDVDRDCVSSVVSVSSSVSVLVVCVVVPDPDPSSVVVVVVVVD